Protein AF-C1A458-F1 (afdb_monomer_lite)

Secondary structure (DSSP, 8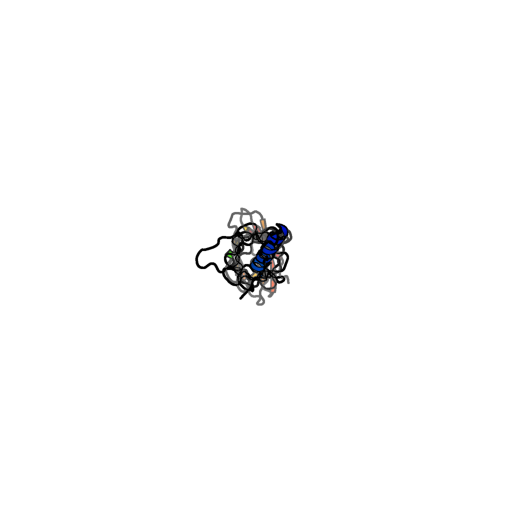-state):
-PPPP-PPP--TT----HHHHHHHHHHHHHHHHHH-----SS--------------S-----SS---EETTEE---SS-----SS-----S----SS----SS---S-------SPPPGGG--TTS--S----SS-----S----TT-TTS-TTS------SEEEEEEEEEGGG-SEEEEEEEEEEEEEEE-TTS----EEEEEEEE-TT----EEEESEEETTSSPPPPP-STT-EEEEEEEEETTEEEEEEEEEEE-

Structure (mmCIF, N/CA/C/O backbone):
data_AF-C1A458-F1
#
_entry.id   AF-C1A458-F1
#
loop_
_atom_site.group_PDB
_atom_site.id
_atom_site.type_symbol
_atom_site.label_atom_id
_atom_site.label_alt_id
_atom_site.label_comp_id
_atom_site.label_asym_id
_atom_site.label_entity_id
_atom_site.label_seq_id
_atom_site.pdbx_PDB_ins_code
_atom_site.Cartn_x
_atom_site.Cartn_y
_atom_site.Cartn_z
_atom_site.occupancy
_atom_site.B_iso_or_equiv
_atom_site.auth_seq_id
_atom_site.auth_comp_id
_atom_site.auth_asym_id
_atom_site.auth_atom_id
_atom_site.pdbx_PDB_model_num
ATOM 1 N N . MET A 1 1 ? 29.342 -7.079 -63.736 1.00 56.12 1 MET A N 1
ATOM 2 C CA . MET A 1 1 ? 30.672 -6.440 -63.799 1.00 56.12 1 MET A CA 1
ATOM 3 C C . MET A 1 1 ? 30.421 -4.962 -64.028 1.00 56.12 1 MET A C 1
ATOM 5 O O . MET A 1 1 ? 29.756 -4.650 -65.008 1.00 56.12 1 MET A O 1
ATOM 9 N N . ALA A 1 2 ? 30.805 -4.081 -63.103 1.00 57.28 2 ALA A N 1
ATOM 10 C CA . ALA A 1 2 ? 30.652 -2.647 -63.333 1.00 57.28 2 ALA A CA 1
ATOM 11 C C . ALA A 1 2 ? 31.543 -2.264 -64.521 1.00 57.28 2 ALA A C 1
ATOM 13 O O . ALA A 1 2 ? 32.743 -2.535 -64.498 1.00 57.28 2 ALA A O 1
ATOM 14 N N . LEU A 1 3 ? 30.949 -1.737 -65.593 1.00 70.94 3 LEU A N 1
ATOM 15 C CA . LEU A 1 3 ? 31.726 -1.243 -66.722 1.00 70.94 3 LEU A CA 1
ATOM 16 C C . LEU A 1 3 ? 32.429 0.035 -66.274 1.00 70.94 3 LEU A C 1
ATOM 18 O O . LEU A 1 3 ? 31.771 0.997 -65.881 1.00 70.94 3 LEU A O 1
ATOM 22 N N . ILE A 1 4 ? 33.760 0.041 -66.340 1.00 73.06 4 ILE A N 1
ATOM 23 C CA . ILE A 1 4 ? 34.519 1.288 -66.273 1.00 73.06 4 ILE A CA 1
ATOM 24 C C . ILE A 1 4 ? 33.980 2.175 -67.407 1.00 73.06 4 ILE A C 1
ATOM 26 O O . ILE A 1 4 ? 33.895 1.690 -68.541 1.00 73.06 4 ILE A O 1
ATOM 30 N N . PRO A 1 5 ? 33.557 3.422 -67.128 1.00 77.00 5 PRO A N 1
ATOM 31 C CA . PRO A 1 5 ? 33.059 4.307 -68.171 1.00 77.00 5 PRO A CA 1
ATOM 32 C C . PRO A 1 5 ? 34.129 4.481 -69.251 1.00 77.00 5 PRO A C 1
ATOM 34 O O . PRO A 1 5 ? 35.325 4.447 -68.961 1.00 77.00 5 PRO A O 1
ATOM 37 N N . SER A 1 6 ? 33.705 4.651 -70.503 1.00 81.81 6 SER A N 1
ATOM 38 C CA . SER A 1 6 ? 34.628 4.902 -71.610 1.00 81.81 6 SER A CA 1
ATOM 39 C C . SER A 1 6 ? 35.459 6.146 -71.303 1.00 81.81 6 SER A C 1
ATOM 41 O O . SER A 1 6 ? 34.923 7.254 -71.253 1.00 81.81 6 SER A O 1
ATOM 43 N N . LEU A 1 7 ? 36.755 5.954 -71.073 1.00 85.56 7 LEU A N 1
ATOM 44 C CA . LEU A 1 7 ? 37.693 7.046 -70.852 1.00 85.56 7 LEU A CA 1
ATOM 45 C C . LEU A 1 7 ? 38.045 7.681 -72.195 1.00 85.56 7 LEU A C 1
ATOM 47 O O . LEU A 1 7 ? 38.109 6.986 -73.213 1.00 85.56 7 LEU A O 1
ATOM 51 N N . LYS A 1 8 ? 38.309 8.990 -72.204 1.00 86.00 8 LYS A N 1
ATOM 52 C CA . LYS A 1 8 ? 38.856 9.648 -73.392 1.00 86.00 8 LYS A CA 1
ATOM 53 C C . LYS A 1 8 ? 40.203 9.005 -73.726 1.00 86.00 8 LYS A C 1
ATOM 55 O O . LYS A 1 8 ? 41.096 8.981 -72.882 1.00 86.00 8 LYS A O 1
ATOM 60 N N . THR A 1 9 ? 40.322 8.488 -74.943 1.00 83.81 9 THR A N 1
ATOM 61 C CA . THR A 1 9 ? 41.582 8.049 -75.549 1.00 83.81 9 THR A CA 1
ATOM 62 C C . THR A 1 9 ? 42.098 9.147 -76.465 1.00 83.81 9 THR A C 1
ATOM 64 O O . THR A 1 9 ? 41.293 9.849 -77.073 1.00 83.81 9 THR A O 1
ATOM 67 N N . TRP A 1 10 ? 43.415 9.263 -76.600 1.00 87.00 10 TRP A N 1
ATOM 68 C CA . TRP A 1 10 ? 44.047 10.289 -77.429 1.00 87.00 10 TRP A CA 1
ATOM 69 C C . TRP A 1 10 ? 44.689 9.672 -78.667 1.00 87.00 10 TRP A C 1
ATOM 71 O O . TRP A 1 10 ? 45.254 8.576 -78.593 1.00 87.00 10 TRP A O 1
ATOM 81 N N . ALA A 1 11 ? 44.591 10.371 -79.795 1.00 90.69 11 ALA A N 1
ATOM 82 C CA . ALA A 1 11 ? 45.336 10.031 -81.001 1.00 90.69 11 ALA A CA 1
ATOM 83 C C . ALA A 1 11 ? 46.802 10.489 -80.894 1.00 90.69 11 ALA A C 1
ATOM 85 O O . ALA A 1 11 ? 47.157 11.314 -80.051 1.00 90.69 11 ALA A O 1
ATOM 86 N N . ASP A 1 12 ? 47.662 9.960 -81.767 1.00 84.12 12 ASP A N 1
ATOM 87 C CA . ASP A 1 12 ? 49.051 10.413 -81.846 1.00 84.12 12 ASP A CA 1
ATOM 88 C C . ASP A 1 12 ? 49.105 11.917 -82.170 1.00 84.12 12 ASP A C 1
ATOM 90 O O . ASP A 1 12 ? 48.350 12.407 -83.013 1.00 84.12 12 ASP A O 1
ATOM 94 N N . LEU A 1 13 ? 49.980 12.643 -81.470 1.00 84.56 13 LEU A N 1
ATOM 95 C CA . LEU A 1 13 ? 50.126 14.107 -81.516 1.00 84.56 13 LEU A CA 1
ATOM 96 C C . LEU A 1 13 ? 48.905 14.932 -81.056 1.00 84.56 13 LEU A C 1
ATOM 98 O O . LEU A 1 13 ? 48.923 16.161 -81.169 1.00 84.56 13 LEU A O 1
ATOM 102 N N . GLU A 1 14 ? 47.861 14.311 -80.500 1.00 91.00 14 GLU A N 1
ATOM 103 C CA . GLU A 1 14 ? 46.767 15.046 -79.863 1.00 91.00 14 GLU A CA 1
ATOM 104 C C . GLU A 1 14 ? 47.248 15.668 -78.542 1.00 91.00 14 GLU A C 1
ATOM 106 O O . GLU A 1 14 ? 47.861 15.010 -77.698 1.00 91.00 14 GLU A O 1
ATOM 111 N N . ILE A 1 15 ? 46.978 16.961 -78.349 1.00 88.00 15 ILE A N 1
ATOM 112 C CA . ILE A 1 15 ? 47.386 17.662 -77.130 1.00 88.00 15 ILE A CA 1
ATOM 113 C C . ILE A 1 15 ? 46.494 17.201 -75.977 1.00 88.00 15 ILE A C 1
ATOM 115 O O . ILE A 1 15 ? 45.319 17.561 -75.894 1.00 88.00 15 ILE A O 1
ATOM 119 N N . LEU A 1 16 ? 47.084 16.450 -75.050 1.00 88.25 16 LEU A N 1
ATOM 120 C CA . LEU A 1 16 ? 46.467 16.131 -73.770 1.00 88.25 16 LEU A CA 1
ATOM 121 C C . LEU A 1 16 ? 46.300 17.414 -72.953 1.00 88.25 16 LEU A C 1
ATOM 123 O O . LEU A 1 16 ? 47.274 17.992 -72.466 1.00 88.25 16 LEU A O 1
ATOM 127 N N . THR A 1 17 ? 45.058 17.849 -72.765 1.00 92.31 17 THR A N 1
ATOM 128 C CA . THR A 1 17 ? 44.771 18.960 -71.859 1.00 92.31 17 THR A CA 1
ATOM 129 C C . THR A 1 17 ? 44.602 18.452 -70.427 1.00 92.31 17 THR A C 1
ATOM 131 O O . THR A 1 17 ? 44.127 17.340 -70.189 1.00 92.31 17 THR A O 1
ATOM 134 N N . ALA A 1 18 ? 44.940 19.284 -69.440 1.00 88.50 18 ALA A N 1
ATOM 135 C CA . ALA A 1 18 ? 44.700 18.955 -68.032 1.00 88.50 18 ALA A CA 1
ATOM 136 C C . ALA A 1 18 ? 43.203 18.722 -67.731 1.00 88.50 18 ALA A C 1
ATOM 138 O O . ALA A 1 18 ? 42.858 17.923 -66.865 1.00 88.50 18 ALA A O 1
ATOM 139 N N . ALA A 1 19 ? 42.310 19.387 -68.473 1.00 88.50 19 ALA A N 1
ATOM 140 C CA . ALA A 1 19 ? 40.866 19.221 -68.338 1.00 88.50 19 ALA A CA 1
ATOM 141 C C . ALA A 1 19 ? 40.403 17.811 -68.741 1.00 88.50 19 ALA A C 1
ATOM 143 O O . ALA A 1 19 ? 39.572 17.220 -68.053 1.00 88.50 19 ALA A O 1
ATOM 144 N N . ASP A 1 20 ? 40.980 17.244 -69.804 1.00 88.12 20 ASP A N 1
ATOM 145 C CA . ASP A 1 20 ? 40.665 15.884 -70.250 1.00 88.12 20 ASP A CA 1
ATOM 146 C C . ASP A 1 20 ? 41.093 14.829 -69.224 1.00 88.12 20 ASP A C 1
ATOM 148 O O . ASP A 1 20 ? 40.355 13.884 -68.943 1.00 88.12 20 ASP A O 1
ATOM 152 N N . LEU A 1 21 ? 42.274 15.014 -68.626 1.00 86.94 21 LEU A N 1
ATOM 153 C CA . LEU A 1 21 ? 42.778 14.135 -67.575 1.00 86.94 21 LEU A CA 1
ATOM 154 C C . LEU A 1 21 ? 41.862 14.174 -66.341 1.00 86.94 21 LEU A C 1
ATOM 156 O O . LEU A 1 21 ? 41.470 13.127 -65.824 1.00 86.94 21 LEU A O 1
ATOM 160 N N . ASN A 1 22 ? 41.480 15.378 -65.908 1.00 88.38 22 ASN A N 1
ATOM 161 C CA . ASN A 1 22 ? 40.585 15.565 -64.767 1.00 88.38 22 ASN A CA 1
ATOM 162 C C . ASN A 1 22 ? 39.206 14.946 -65.019 1.00 88.38 22 ASN A C 1
ATOM 164 O O . ASN A 1 22 ? 38.679 14.266 -64.144 1.00 88.38 22 ASN A O 1
ATOM 168 N N . SER A 1 23 ? 38.665 15.096 -66.230 1.00 86.06 23 SER A N 1
ATOM 169 C CA . SER A 1 23 ? 37.392 14.484 -66.624 1.00 86.06 23 SER A CA 1
ATOM 170 C C . SER A 1 23 ? 37.429 12.951 -66.525 1.00 86.06 23 SER A C 1
ATOM 172 O O . SER A 1 23 ? 36.530 12.341 -65.944 1.00 86.06 23 SER A O 1
ATOM 174 N N . ASN A 1 24 ? 38.509 12.316 -66.999 1.00 87.69 24 ASN A N 1
ATOM 175 C CA . ASN A 1 24 ? 38.689 10.867 -66.862 1.00 87.69 24 ASN A CA 1
ATOM 176 C C . ASN A 1 24 ? 38.784 10.434 -65.385 1.00 87.69 24 ASN A C 1
ATOM 178 O O . ASN A 1 24 ? 38.178 9.431 -65.002 1.00 87.69 24 ASN A O 1
ATOM 182 N N . PHE A 1 25 ? 39.499 11.184 -64.537 1.00 88.38 25 PHE A N 1
ATOM 183 C CA . PHE A 1 25 ? 39.579 10.888 -63.100 1.00 88.38 25 PHE A CA 1
ATOM 184 C C . PHE A 1 25 ? 38.242 11.068 -62.379 1.00 88.38 25 PHE A C 1
ATOM 186 O O . PHE A 1 25 ? 37.899 10.259 -61.515 1.00 88.38 25 PHE A O 1
ATOM 193 N N . ASP A 1 26 ? 37.463 12.080 -62.747 1.00 84.62 26 ASP A N 1
ATOM 194 C CA . ASP A 1 26 ? 36.130 12.292 -62.196 1.00 84.62 26 ASP A CA 1
ATOM 195 C C . ASP A 1 26 ? 35.172 11.168 -62.592 1.00 84.62 26 ASP A C 1
ATOM 197 O O . ASP A 1 26 ? 34.475 10.633 -61.727 1.00 84.62 26 ASP A O 1
ATOM 201 N N . ALA A 1 27 ? 35.199 10.734 -63.854 1.00 83.25 27 ALA A N 1
ATOM 202 C CA . ALA A 1 27 ? 34.410 9.594 -64.317 1.00 83.25 27 ALA A CA 1
ATOM 203 C C . ALA A 1 27 ? 34.769 8.304 -63.557 1.00 83.25 27 ALA A C 1
ATOM 205 O O . ALA A 1 27 ? 33.878 7.574 -63.116 1.00 83.25 27 ALA A O 1
ATOM 206 N N . LEU A 1 28 ? 36.064 8.049 -63.333 1.00 82.69 28 LEU A N 1
ATOM 207 C CA . LEU A 1 28 ? 36.535 6.910 -62.539 1.00 82.69 28 LEU A CA 1
ATOM 208 C C . LEU A 1 28 ? 36.094 7.002 -61.077 1.00 82.69 28 LEU A C 1
ATOM 210 O O . LEU A 1 28 ? 35.619 6.015 -60.519 1.00 82.69 28 LEU A O 1
ATOM 214 N N . ARG A 1 29 ? 36.205 8.180 -60.460 1.00 82.00 29 ARG A N 1
ATOM 215 C CA . ARG A 1 29 ? 35.797 8.413 -59.069 1.00 82.00 29 ARG A CA 1
ATOM 216 C C . ARG A 1 29 ? 34.296 8.215 -58.884 1.00 82.00 29 ARG A C 1
ATOM 218 O O . ARG A 1 29 ? 33.884 7.570 -57.924 1.00 82.00 29 ARG A O 1
ATOM 225 N N . VAL A 1 30 ? 33.479 8.720 -59.807 1.00 79.44 30 VAL A N 1
ATOM 226 C CA . VAL A 1 30 ? 32.023 8.514 -59.793 1.00 79.44 30 VAL A CA 1
ATOM 227 C C . VAL A 1 30 ? 31.685 7.036 -59.975 1.00 79.44 30 VAL A C 1
ATOM 229 O O . VAL A 1 30 ? 30.873 6.507 -59.217 1.00 79.44 30 VAL A O 1
ATOM 232 N N . ALA A 1 31 ? 32.326 6.342 -60.919 1.00 78.12 31 ALA A N 1
ATOM 233 C CA . ALA A 1 31 ? 32.103 4.912 -61.128 1.00 78.12 31 ALA A CA 1
ATOM 234 C C . ALA A 1 31 ? 32.484 4.090 -59.884 1.00 78.12 31 ALA A C 1
ATOM 236 O O . ALA A 1 31 ? 31.671 3.306 -59.395 1.00 78.12 31 ALA A O 1
ATOM 237 N N . LEU A 1 32 ? 33.667 4.324 -59.312 1.00 75.81 32 LEU A N 1
ATOM 238 C CA . LEU A 1 32 ? 34.138 3.642 -58.103 1.00 75.81 32 LEU A CA 1
ATOM 239 C C . LEU A 1 32 ? 33.238 3.916 -56.894 1.00 75.81 32 LEU A C 1
ATOM 241 O O . LEU A 1 32 ? 32.895 2.984 -56.178 1.00 75.81 32 LEU A O 1
ATOM 245 N N . ASN A 1 33 ? 32.789 5.155 -56.697 1.00 73.50 33 ASN A N 1
ATOM 246 C CA . ASN A 1 33 ? 31.919 5.494 -55.568 1.00 73.50 33 ASN A CA 1
ATOM 247 C C . ASN A 1 33 ? 30.480 4.981 -55.735 1.00 73.50 33 ASN A C 1
ATOM 249 O O . ASN A 1 33 ? 29.802 4.755 -54.738 1.00 73.50 33 ASN A O 1
ATOM 253 N N . SER A 1 34 ? 29.999 4.815 -56.972 1.00 69.88 34 SER A N 1
ATOM 254 C CA . SER A 1 34 ? 28.624 4.366 -57.248 1.00 69.88 34 SER A CA 1
ATOM 255 C C . SER A 1 34 ? 28.484 2.851 -57.396 1.00 69.88 34 SER A C 1
ATOM 257 O O . SER A 1 34 ? 27.415 2.312 -57.121 1.00 69.88 34 SER A O 1
ATOM 259 N N . THR A 1 35 ? 29.539 2.156 -57.828 1.00 67.56 35 THR A N 1
ATOM 260 C CA . THR A 1 35 ? 29.497 0.707 -58.101 1.00 67.56 35 THR A CA 1
ATOM 261 C C . THR A 1 35 ? 30.540 -0.108 -57.343 1.00 67.56 35 THR A C 1
ATOM 263 O O . THR A 1 35 ? 30.452 -1.337 -57.318 1.00 67.56 35 THR A O 1
ATOM 266 N N . GLY A 1 36 ? 31.511 0.539 -56.696 1.00 58.75 36 GLY A N 1
ATOM 267 C CA . GLY A 1 36 ? 32.530 -0.130 -55.902 1.00 58.75 36 GLY A CA 1
ATOM 268 C C . GLY A 1 36 ? 31.993 -0.582 -54.550 1.00 58.75 36 GLY A C 1
ATOM 269 O O . GLY A 1 36 ? 32.111 0.128 -53.557 1.00 58.75 36 GLY A O 1
ATOM 270 N N . ALA A 1 37 ? 31.499 -1.817 -54.473 1.00 55.62 37 ALA A N 1
ATOM 271 C CA . ALA A 1 37 ? 31.710 -2.595 -53.259 1.00 55.62 37 ALA A CA 1
ATOM 272 C C . ALA A 1 37 ? 33.192 -2.995 -53.260 1.00 55.62 37 ALA A C 1
ATOM 274 O O . ALA A 1 37 ? 33.578 -3.956 -53.930 1.00 55.62 37 ALA A O 1
ATOM 275 N N . PHE A 1 38 ? 34.041 -2.212 -52.589 1.00 58.38 38 PHE A N 1
ATOM 276 C CA . PHE A 1 38 ? 35.449 -2.562 -52.412 1.00 58.38 38 PHE A CA 1
ATOM 277 C C . PHE A 1 38 ? 35.521 -3.910 -51.688 1.00 58.38 38 PHE A C 1
ATOM 279 O O . PHE A 1 38 ? 35.319 -3.996 -50.481 1.00 58.38 38 PHE A O 1
ATOM 286 N N . THR A 1 39 ? 35.751 -4.978 -52.447 1.00 49.22 39 THR A N 1
ATOM 287 C CA . THR A 1 39 ? 35.978 -6.316 -51.903 1.00 49.22 39 THR A CA 1
ATOM 288 C C . THR A 1 39 ? 37.483 -6.517 -51.915 1.00 49.22 39 THR A C 1
ATOM 290 O O . THR A 1 39 ? 38.047 -6.966 -52.909 1.00 49.22 39 THR A O 1
ATOM 293 N N . ASP A 1 40 ? 38.145 -6.065 -50.854 1.00 51.09 40 ASP A N 1
ATOM 294 C CA . ASP A 1 40 ? 39.591 -6.216 -50.721 1.00 51.09 40 ASP A CA 1
ATOM 295 C C . ASP A 1 40 ? 39.930 -7.661 -50.326 1.00 51.09 40 ASP A C 1
ATOM 297 O O . ASP A 1 40 ? 39.405 -8.208 -49.348 1.00 51.09 40 ASP A O 1
ATOM 301 N N . VAL A 1 41 ? 40.794 -8.302 -51.112 1.00 54.78 41 VAL A N 1
ATOM 302 C CA . VAL A 1 41 ? 41.234 -9.681 -50.897 1.00 54.78 41 VAL A CA 1
ATOM 303 C C . VAL A 1 41 ? 42.373 -9.642 -49.881 1.00 54.78 41 VAL A C 1
ATOM 305 O O . VAL A 1 41 ? 43.549 -9.632 -50.226 1.00 54.78 41 VAL A O 1
ATOM 308 N N . ALA A 1 42 ? 41.971 -9.642 -48.611 1.00 60.03 42 ALA A N 1
ATOM 309 C CA . ALA A 1 42 ? 42.809 -9.699 -47.417 1.00 60.03 42 ALA A CA 1
ATOM 310 C C . ALA A 1 42 ? 43.548 -8.401 -47.037 1.00 60.03 42 ALA A C 1
ATOM 312 O O . ALA A 1 42 ? 44.773 -8.320 -47.126 1.00 60.03 42 ALA A O 1
ATOM 313 N N . ARG A 1 43 ? 42.816 -7.466 -46.414 1.00 46.19 43 ARG A N 1
ATOM 314 C CA . ARG A 1 43 ? 43.137 -6.911 -45.082 1.00 46.19 43 ARG A CA 1
ATOM 315 C C . ARG A 1 43 ? 41.987 -6.050 -44.561 1.00 46.19 43 ARG A C 1
ATOM 317 O O . ARG A 1 43 ? 41.342 -5.315 -45.292 1.00 46.19 43 ARG A O 1
ATOM 324 N N . THR A 1 44 ? 41.720 -6.189 -43.271 1.00 51.47 44 THR A N 1
ATOM 325 C CA . THR A 1 44 ? 40.715 -5.452 -42.507 1.00 51.47 44 THR A CA 1
ATOM 326 C C . THR A 1 44 ? 40.865 -3.948 -42.726 1.00 51.47 44 THR A C 1
ATOM 328 O O . THR A 1 44 ? 41.891 -3.368 -42.374 1.00 51.47 44 THR A O 1
ATOM 331 N N . TRP A 1 45 ? 39.835 -3.305 -43.270 1.00 45.28 45 TRP A N 1
ATOM 332 C CA . TRP A 1 45 ? 39.749 -1.851 -43.283 1.00 45.28 45 TRP A CA 1
ATOM 333 C C . TRP A 1 45 ? 39.008 -1.377 -42.032 1.00 45.28 45 TRP A C 1
ATOM 335 O O . TRP A 1 45 ? 37.820 -1.644 -41.870 1.00 45.28 45 TRP A O 1
ATOM 345 N N . SER A 1 46 ? 39.706 -0.647 -41.162 1.00 50.66 46 SER A N 1
ATOM 346 C CA . SER A 1 46 ? 39.068 0.284 -40.228 1.00 50.66 46 SER A CA 1
ATOM 347 C C . SER A 1 46 ? 38.973 1.637 -40.918 1.00 50.66 46 SER A C 1
ATOM 349 O O . SER A 1 46 ? 39.901 2.443 -40.847 1.00 50.66 46 SER A O 1
ATOM 351 N N . ALA A 1 47 ? 37.860 1.890 -41.600 1.00 47.75 47 ALA A N 1
ATOM 352 C CA . ALA A 1 47 ? 37.452 3.257 -41.877 1.00 47.75 47 ALA A CA 1
ATOM 353 C C . ALA A 1 47 ? 36.572 3.753 -40.745 1.00 47.75 47 ALA A C 1
ATOM 355 O O . ALA A 1 47 ? 35.549 3.143 -40.434 1.00 47.75 47 ALA A O 1
ATOM 356 N N . THR A 1 48 ? 36.884 4.936 -40.234 1.00 47.72 48 THR A N 1
ATOM 357 C CA . THR A 1 48 ? 35.837 5.785 -39.680 1.00 47.72 48 THR A CA 1
ATOM 358 C C . THR A 1 48 ? 35.033 6.309 -40.862 1.00 47.72 48 THR A C 1
ATOM 360 O O . THR A 1 48 ? 35.414 7.282 -41.513 1.00 47.72 48 THR A O 1
ATOM 363 N N . GLN A 1 49 ? 33.944 5.620 -41.196 1.00 47.12 49 GLN A N 1
ATOM 364 C CA . GLN A 1 49 ? 32.962 6.146 -42.129 1.00 47.12 49 GLN A CA 1
ATOM 365 C C . GLN A 1 49 ? 32.202 7.253 -41.389 1.00 47.12 49 GLN A C 1
ATOM 367 O O . GLN A 1 49 ? 31.265 6.995 -40.637 1.00 47.12 49 GLN A O 1
ATOM 372 N N . THR A 1 50 ? 32.664 8.495 -41.526 1.00 47.06 50 THR A N 1
ATOM 373 C CA . THR A 1 50 ? 31.936 9.652 -41.006 1.00 47.06 50 THR A CA 1
ATOM 374 C C . THR A 1 50 ? 30.736 9.876 -41.910 1.00 47.06 50 THR A C 1
ATOM 376 O O . THR A 1 50 ? 30.832 10.535 -42.945 1.00 47.06 50 THR A O 1
ATOM 379 N N . PHE A 1 51 ? 29.593 9.307 -41.537 1.00 50.53 51 PHE A N 1
ATOM 380 C CA . PHE A 1 51 ? 28.321 9.774 -42.059 1.00 50.53 51 PHE A CA 1
ATOM 381 C C . PHE A 1 51 ? 28.211 11.247 -41.664 1.00 50.53 51 PHE A C 1
ATOM 383 O O . PHE A 1 51 ? 28.124 11.564 -40.479 1.00 50.53 51 PHE A O 1
ATOM 390 N N . ASN A 1 52 ? 28.243 12.159 -42.637 1.00 48.34 52 ASN A N 1
ATOM 391 C CA . ASN A 1 52 ? 27.894 13.554 -42.392 1.00 48.34 52 ASN A CA 1
ATOM 392 C C . ASN A 1 52 ? 26.367 13.637 -42.273 1.00 48.34 52 ASN A C 1
ATOM 394 O O . ASN A 1 52 ? 25.674 14.185 -43.128 1.00 48.34 52 ASN A O 1
ATOM 398 N N . VAL A 1 53 ? 25.835 12.978 -41.244 1.00 54.91 53 VAL A N 1
ATOM 399 C CA . VAL A 1 53 ? 24.466 13.179 -40.803 1.00 54.91 53 VAL A CA 1
ATOM 400 C C . VAL A 1 53 ? 24.511 14.530 -40.119 1.00 54.91 53 VAL A C 1
ATOM 402 O O . VAL A 1 53 ? 25.096 14.667 -39.045 1.00 54.91 53 VAL A O 1
ATOM 405 N N . ALA A 1 54 ? 23.979 15.556 -40.779 1.00 49.84 54 ALA A N 1
ATOM 406 C CA . ALA A 1 54 ? 23.718 16.815 -40.105 1.00 49.84 54 ALA A CA 1
ATOM 407 C C . ALA A 1 54 ? 22.972 16.493 -38.795 1.00 49.84 54 ALA A C 1
ATOM 409 O O . ALA A 1 54 ? 21.985 15.761 -38.794 1.00 49.84 54 ALA A O 1
ATOM 410 N N . ALA A 1 55 ? 23.571 16.943 -37.696 1.00 42.19 55 ALA A N 1
ATOM 411 C CA . ALA A 1 55 ? 23.424 16.440 -36.340 1.00 42.19 55 ALA A CA 1
ATOM 412 C C . ALA A 1 55 ? 21.988 16.199 -35.852 1.00 42.19 55 ALA A C 1
ATOM 414 O O . ALA A 1 55 ? 21.123 17.048 -36.029 1.00 42.19 55 ALA A O 1
ATOM 415 N N . PHE A 1 56 ? 21.826 15.144 -35.049 1.00 43.72 56 PHE A N 1
ATOM 416 C CA . PHE A 1 56 ? 21.321 15.296 -33.681 1.00 43.72 56 PHE A CA 1
ATOM 417 C C . PHE A 1 56 ? 22.228 14.503 -32.720 1.00 43.72 56 PHE A C 1
ATOM 419 O O . PHE A 1 56 ? 22.881 13.542 -33.121 1.00 43.72 56 PHE A O 1
ATOM 426 N N . SER A 1 57 ? 22.347 14.972 -31.477 1.00 42.72 57 SER A N 1
ATOM 427 C CA . SER A 1 57 ? 23.292 14.487 -30.459 1.00 42.72 57 SER A CA 1
ATOM 428 C C . SER A 1 57 ? 23.125 12.989 -30.153 1.00 42.72 57 SER A C 1
ATOM 430 O O . SER A 1 57 ? 22.161 12.597 -29.502 1.00 42.72 57 SER A O 1
ATOM 432 N N . GLY A 1 58 ? 24.078 12.168 -30.609 1.00 45.47 58 GLY A N 1
ATOM 433 C CA . GLY A 1 58 ? 24.172 10.736 -30.307 1.00 45.47 58 GLY A CA 1
ATOM 434 C C . GLY A 1 58 ? 24.853 9.950 -31.431 1.00 45.47 58 GLY A C 1
ATOM 435 O O . GLY A 1 58 ? 24.216 9.575 -32.409 1.00 45.47 58 GLY A O 1
ATOM 436 N N . VAL A 1 59 ? 26.157 9.693 -31.309 1.00 44.81 59 VAL A N 1
ATOM 437 C CA . VAL A 1 59 ? 26.874 8.776 -32.210 1.00 44.81 59 VAL A CA 1
ATOM 438 C C . VAL A 1 59 ? 26.356 7.357 -31.978 1.00 44.81 59 VAL A C 1
ATOM 440 O O . VAL A 1 59 ? 26.471 6.820 -30.879 1.00 44.81 59 VAL A O 1
ATOM 443 N N . VAL A 1 60 ? 25.815 6.739 -33.025 1.00 53.00 60 VAL A N 1
ATOM 444 C CA . VAL A 1 60 ? 25.478 5.314 -33.055 1.00 53.00 60 VAL A CA 1
ATOM 445 C C . VAL A 1 60 ? 26.670 4.558 -33.634 1.00 53.00 60 VAL A C 1
ATOM 447 O O . VAL A 1 60 ? 26.845 4.489 -34.847 1.00 53.00 60 VAL A O 1
ATOM 450 N N . THR A 1 61 ? 27.502 3.975 -32.777 1.00 49.66 61 THR A N 1
ATOM 451 C CA . THR 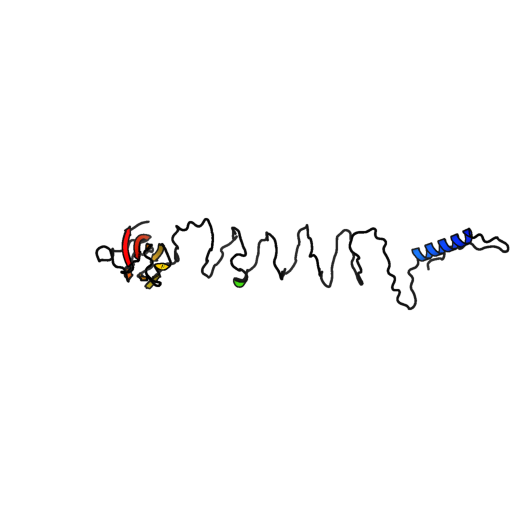A 1 61 ? 28.498 2.970 -33.173 1.00 49.66 61 THR A CA 1
ATOM 452 C C . THR A 1 61 ? 27.960 1.584 -32.842 1.00 49.66 61 THR A C 1
ATOM 454 O O . THR A 1 61 ? 28.299 0.985 -31.825 1.00 49.66 61 THR A O 1
ATOM 457 N N . ALA A 1 62 ? 27.088 1.056 -33.700 1.00 51.88 62 ALA A N 1
ATOM 458 C CA . ALA A 1 62 ? 26.669 -0.335 -33.601 1.00 51.88 62 ALA A CA 1
ATOM 459 C C . ALA A 1 62 ? 27.715 -1.220 -34.298 1.00 51.88 62 ALA A C 1
ATOM 461 O O . ALA A 1 62 ? 27.797 -1.233 -35.523 1.00 51.88 62 ALA A O 1
ATOM 462 N N . ALA A 1 63 ? 28.494 -1.989 -33.529 1.00 51.34 63 ALA A N 1
ATOM 463 C CA . ALA A 1 63 ? 29.283 -3.099 -34.081 1.00 51.34 63 ALA A CA 1
ATOM 464 C C . ALA A 1 63 ? 28.374 -4.174 -34.722 1.00 51.34 63 ALA A C 1
ATOM 466 O O . ALA A 1 63 ? 28.824 -4.958 -35.552 1.00 51.34 63 ALA A O 1
ATOM 467 N N . VAL A 1 64 ? 27.082 -4.174 -34.363 1.00 48.28 64 VAL A N 1
ATOM 468 C CA . VAL A 1 64 ? 25.985 -4.904 -35.007 1.00 48.28 64 VAL A CA 1
ATOM 469 C C . VAL A 1 64 ? 24.655 -4.220 -34.649 1.00 48.28 64 VAL A C 1
ATOM 471 O O . VAL A 1 64 ? 24.278 -4.182 -33.485 1.00 48.28 64 VAL A O 1
ATOM 474 N N . GLY A 1 65 ? 23.953 -3.671 -35.647 1.00 51.50 65 GLY A N 1
ATOM 475 C CA . GLY A 1 65 ? 22.486 -3.553 -35.655 1.00 51.50 65 GLY A CA 1
ATOM 476 C C . GLY A 1 65 ? 21.790 -2.556 -34.717 1.00 51.50 65 GLY A C 1
ATOM 477 O O . GLY A 1 65 ? 20.959 -2.979 -33.921 1.00 51.50 65 GLY A O 1
ATOM 478 N N . LEU A 1 66 ? 21.986 -1.242 -34.891 1.00 57.00 66 LEU A N 1
ATOM 479 C CA . LEU A 1 66 ? 20.947 -0.276 -34.501 1.00 57.00 66 LEU A CA 1
ATOM 480 C C . LEU A 1 66 ? 20.273 0.280 -35.757 1.00 57.00 66 LEU A C 1
ATOM 482 O O . LEU A 1 66 ? 20.850 1.087 -36.482 1.00 57.00 66 LEU A O 1
ATOM 486 N N . THR A 1 67 ? 19.044 -0.161 -36.015 1.00 53.22 67 THR A N 1
ATOM 487 C CA . THR A 1 67 ? 18.185 0.396 -37.064 1.00 53.22 67 THR A CA 1
ATOM 488 C C . THR A 1 67 ? 17.130 1.271 -36.399 1.00 53.22 67 THR A C 1
ATOM 490 O O . THR A 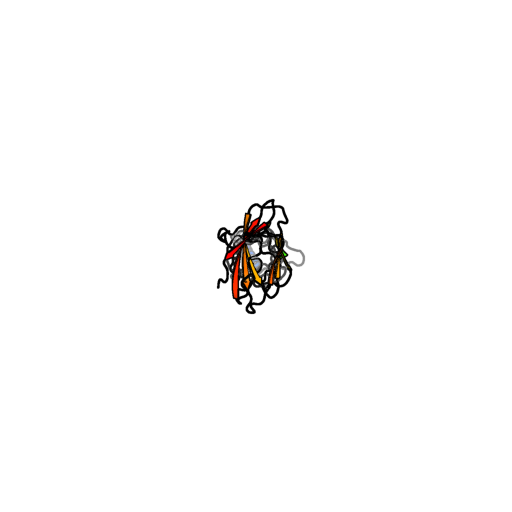1 67 ? 16.204 0.765 -35.771 1.00 53.22 67 THR A O 1
ATOM 493 N N . VAL A 1 68 ? 17.268 2.590 -36.535 1.00 59.22 68 VAL A N 1
ATOM 494 C CA . VAL A 1 68 ? 16.206 3.541 -36.191 1.00 59.22 68 VAL A CA 1
ATOM 495 C C . VAL A 1 68 ? 15.378 3.738 -37.455 1.00 59.22 68 VAL A C 1
ATOM 497 O O . VAL A 1 68 ? 15.868 4.288 -38.440 1.00 59.22 68 VAL A O 1
ATOM 500 N N . THR A 1 69 ? 14.146 3.240 -37.463 1.00 61.84 69 THR A N 1
ATOM 501 C CA . THR A 1 69 ? 13.201 3.508 -38.560 1.00 61.84 69 THR A CA 1
ATOM 502 C C . THR A 1 69 ? 12.241 4.618 -38.144 1.00 61.84 69 THR A C 1
ATOM 504 O O . THR A 1 69 ? 12.184 4.993 -36.975 1.00 61.84 69 THR A O 1
ATOM 507 N N . ALA A 1 70 ? 11.425 5.118 -39.074 1.00 61.12 70 ALA A N 1
ATOM 508 C CA . ALA A 1 70 ? 10.337 6.042 -38.741 1.00 61.12 70 ALA A CA 1
ATOM 509 C C . ALA A 1 70 ? 9.343 5.473 -37.694 1.00 61.12 70 ALA A C 1
ATOM 511 O O . ALA A 1 70 ? 8.564 6.233 -37.130 1.00 61.12 70 ALA A O 1
ATOM 512 N N . GLY A 1 71 ? 9.381 4.159 -37.413 1.00 67.56 71 GLY A N 1
ATOM 513 C CA . GLY A 1 71 ? 8.595 3.483 -36.374 1.00 67.56 71 GLY A CA 1
ATOM 514 C C . GLY A 1 71 ? 9.298 3.318 -35.020 1.00 67.56 71 GLY A C 1
ATOM 515 O O . GLY A 1 71 ? 8.758 2.644 -34.148 1.00 67.56 71 GLY A O 1
ATOM 516 N N . GLY A 1 72 ? 10.487 3.901 -34.830 1.00 77.31 72 GLY A N 1
ATOM 517 C CA . GLY A 1 72 ? 11.250 3.821 -33.583 1.00 77.31 72 GLY A CA 1
ATOM 518 C C . GLY A 1 72 ? 12.363 2.771 -33.604 1.00 77.31 72 GLY A C 1
ATOM 519 O O . GLY A 1 72 ? 12.944 2.470 -34.652 1.00 77.31 72 GLY A O 1
ATOM 520 N N . VAL A 1 73 ? 12.687 2.256 -32.415 1.00 80.44 73 VAL A N 1
ATOM 521 C CA . VAL A 1 73 ? 13.782 1.306 -32.169 1.00 80.44 73 VAL A CA 1
ATOM 522 C C . VAL A 1 73 ? 13.202 -0.042 -31.748 1.00 80.44 73 VAL A C 1
ATOM 524 O O . VAL A 1 73 ? 12.365 -0.107 -30.854 1.00 80.44 73 VAL A O 1
ATOM 527 N N . THR A 1 74 ? 13.671 -1.128 -32.364 1.00 80.44 74 THR A N 1
ATOM 528 C CA . THR A 1 74 ? 13.360 -2.504 -31.946 1.00 80.44 74 THR A CA 1
ATOM 529 C C . THR A 1 74 ? 14.638 -3.193 -31.482 1.00 80.44 74 THR A C 1
ATOM 531 O O . THR A 1 74 ? 15.607 -3.258 -32.234 1.00 80.44 74 THR A O 1
ATOM 534 N N . ILE A 1 75 ? 14.638 -3.721 -30.255 1.00 82.69 75 ILE A N 1
ATOM 535 C CA . ILE A 1 75 ? 15.760 -4.468 -29.671 1.00 82.69 75 ILE A CA 1
ATOM 536 C C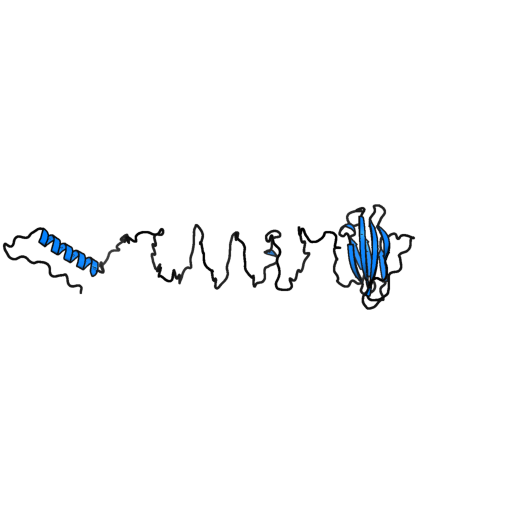 . ILE A 1 75 ? 15.313 -5.919 -29.515 1.00 82.69 75 ILE A C 1
ATOM 538 O O . ILE A 1 75 ? 14.468 -6.225 -28.680 1.00 82.69 75 ILE A O 1
ATOM 542 N N . THR A 1 76 ? 15.846 -6.809 -30.350 1.00 77.56 76 THR A N 1
ATOM 543 C CA . THR A 1 76 ? 15.417 -8.216 -30.412 1.00 77.56 76 THR A CA 1
ATOM 544 C C . THR A 1 76 ? 16.226 -9.152 -29.514 1.00 77.56 76 THR A C 1
ATOM 546 O O . THR A 1 76 ? 15.734 -10.222 -29.167 1.00 77.56 76 THR A O 1
ATOM 549 N N . ALA A 1 77 ? 17.446 -8.773 -29.114 1.00 81.19 77 ALA A N 1
ATOM 550 C CA . ALA A 1 77 ? 18.298 -9.556 -28.218 1.00 81.19 77 ALA A CA 1
ATOM 551 C C . ALA A 1 77 ? 19.176 -8.645 -27.340 1.00 81.19 77 ALA A C 1
ATOM 553 O O . ALA A 1 77 ? 19.538 -7.548 -27.753 1.00 81.19 77 ALA A O 1
ATOM 554 N N . GLY A 1 78 ? 19.527 -9.106 -26.133 1.00 81.00 78 GLY A N 1
ATOM 555 C CA . GLY A 1 78 ? 20.459 -8.420 -25.220 1.00 81.00 78 GLY A CA 1
ATOM 556 C C . GLY A 1 78 ? 19.851 -7.337 -24.318 1.00 81.00 78 GLY A C 1
ATOM 557 O O . GLY A 1 78 ? 20.512 -6.911 -23.376 1.00 81.00 78 GLY A O 1
ATOM 558 N N . GLY A 1 79 ? 18.594 -6.949 -24.551 1.00 85.38 79 GLY A N 1
ATOM 559 C CA . GLY A 1 79 ? 17.908 -5.915 -23.771 1.00 85.38 79 GLY A CA 1
ATOM 560 C C . GLY A 1 79 ? 18.469 -4.505 -23.996 1.00 85.38 79 GLY A C 1
ATOM 561 O O . GLY A 1 79 ? 19.414 -4.298 -24.756 1.00 85.38 79 GLY A O 1
ATOM 562 N N . LEU A 1 80 ? 17.853 -3.518 -23.342 1.00 87.12 80 LEU A N 1
ATOM 563 C CA . LEU A 1 80 ? 18.321 -2.133 -23.319 1.00 87.12 80 LEU A CA 1
ATOM 564 C C . LEU A 1 80 ? 18.948 -1.832 -21.957 1.00 87.12 80 LEU A C 1
ATOM 566 O O . LEU A 1 80 ? 18.271 -1.931 -20.938 1.00 87.12 80 LEU A O 1
ATOM 570 N N . THR A 1 81 ? 20.205 -1.391 -21.951 1.00 88.31 81 THR A N 1
ATOM 571 C CA . THR A 1 81 ? 20.865 -0.870 -20.747 1.00 88.31 81 THR A CA 1
ATOM 572 C C . THR A 1 81 ? 21.093 0.627 -20.895 1.00 88.31 81 THR A C 1
ATOM 574 O O . THR A 1 81 ? 21.788 1.062 -21.812 1.00 88.31 81 THR A O 1
ATOM 577 N N . ILE A 1 82 ? 20.552 1.414 -19.963 1.00 87.56 82 ILE A N 1
ATOM 578 C CA . ILE A 1 82 ? 20.784 2.860 -19.871 1.00 87.56 82 ILE A CA 1
ATOM 579 C C . ILE A 1 82 ? 21.706 3.106 -18.680 1.00 87.56 82 ILE A C 1
ATOM 581 O O . ILE A 1 82 ? 21.280 3.064 -17.530 1.00 87.56 82 ILE A O 1
ATOM 585 N N . ALA A 1 83 ? 22.993 3.310 -18.956 1.00 84.88 83 ALA A N 1
ATOM 586 C CA . ALA A 1 83 ? 24.021 3.368 -17.915 1.00 84.88 83 ALA A CA 1
ATOM 587 C C . ALA A 1 83 ? 24.072 4.707 -17.153 1.00 84.88 83 ALA A C 1
ATOM 589 O O . ALA A 1 83 ? 24.603 4.754 -16.047 1.00 84.88 83 ALA A O 1
ATOM 590 N N . ALA A 1 84 ? 23.552 5.794 -17.732 1.00 83.00 84 ALA A N 1
ATOM 591 C CA . ALA A 1 84 ? 23.538 7.121 -17.118 1.00 83.00 84 ALA A CA 1
ATOM 592 C C . ALA A 1 84 ? 22.356 7.961 -17.627 1.00 83.00 84 ALA A C 1
ATOM 594 O O . ALA A 1 84 ? 21.896 7.761 -18.748 1.00 83.00 84 ALA A O 1
ATOM 595 N N . GLY A 1 85 ? 21.886 8.911 -16.811 1.00 82.31 85 GLY A N 1
ATOM 596 C CA . GLY A 1 85 ? 20.876 9.912 -17.192 1.00 82.31 85 GLY A CA 1
ATOM 597 C C . GLY A 1 85 ? 19.415 9.442 -17.187 1.00 82.31 85 GLY A C 1
ATOM 598 O O . GLY A 1 85 ? 18.526 10.284 -17.221 1.00 82.31 85 GLY A O 1
ATOM 599 N N . GLY A 1 86 ? 19.163 8.133 -17.084 1.00 86.19 86 GLY A N 1
ATOM 600 C CA . GLY A 1 86 ? 17.810 7.569 -17.108 1.00 86.19 86 GLY A CA 1
ATOM 601 C C . GLY A 1 86 ? 17.142 7.649 -18.486 1.00 86.19 86 GLY A C 1
ATOM 602 O O . GLY A 1 86 ? 17.748 8.076 -19.468 1.00 86.19 86 GLY A O 1
ATOM 603 N N . ALA A 1 87 ? 15.890 7.193 -18.562 1.00 87.56 87 ALA A N 1
ATOM 604 C CA . ALA A 1 87 ? 15.036 7.364 -19.734 1.00 87.56 87 ALA A CA 1
ATOM 605 C C . ALA A 1 87 ? 13.989 8.440 -19.447 1.00 87.56 87 ALA A C 1
ATOM 607 O O . ALA A 1 87 ? 13.248 8.317 -18.475 1.00 87.56 87 ALA A O 1
ATOM 608 N N . ASP A 1 88 ? 13.893 9.447 -20.312 1.00 89.06 88 ASP A N 1
ATOM 609 C CA . ASP A 1 88 ? 12.724 10.324 -20.353 1.00 89.06 88 ASP A CA 1
ATOM 610 C C . ASP A 1 88 ? 11.685 9.707 -21.297 1.00 89.06 88 ASP A C 1
ATOM 612 O O . ASP A 1 88 ? 11.932 9.557 -22.498 1.00 89.06 88 ASP A O 1
ATOM 616 N N . ILE A 1 89 ? 10.546 9.283 -20.745 1.00 88.94 89 ILE A N 1
ATOM 617 C CA . ILE A 1 89 ? 9.467 8.644 -21.498 1.00 88.94 89 ILE A CA 1
ATOM 618 C C . ILE A 1 89 ? 8.210 9.493 -21.354 1.00 88.94 89 ILE A C 1
ATOM 620 O O . ILE A 1 89 ? 7.545 9.497 -20.323 1.00 88.94 89 ILE A O 1
ATOM 624 N N . THR A 1 90 ? 7.866 10.196 -22.428 1.00 88.12 90 THR A N 1
ATOM 625 C CA . THR A 1 90 ? 6.719 11.114 -22.468 1.00 88.12 90 THR A CA 1
ATOM 626 C C . THR A 1 90 ? 5.396 10.426 -22.818 1.00 88.12 90 THR A C 1
ATOM 628 O O . THR A 1 90 ? 4.334 11.038 -22.715 1.00 88.12 90 THR A O 1
ATOM 631 N N . GLY A 1 91 ? 5.449 9.159 -23.240 1.00 88.31 91 GLY A N 1
ATOM 632 C CA . GLY A 1 91 ? 4.293 8.339 -23.602 1.00 88.31 91 GLY A CA 1
ATOM 633 C C . GLY A 1 91 ? 4.009 7.205 -22.609 1.00 88.31 91 GLY A C 1
ATOM 634 O O . GLY A 1 91 ? 4.750 7.010 -21.646 1.00 88.31 91 GLY A O 1
ATOM 635 N N . PRO A 1 92 ? 2.940 6.424 -22.839 1.00 85.81 92 PRO A N 1
ATOM 636 C CA . PRO A 1 92 ? 2.658 5.249 -22.027 1.00 85.81 92 PRO A CA 1
ATOM 637 C C . PRO A 1 92 ? 3.744 4.183 -22.212 1.00 85.81 92 PRO A C 1
ATOM 639 O O . PRO A 1 92 ? 4.186 3.915 -23.330 1.00 85.81 92 PRO A O 1
ATOM 642 N N . VAL A 1 93 ? 4.122 3.534 -21.112 1.00 88.69 93 VAL A N 1
ATOM 643 C CA . VAL A 1 93 ? 5.007 2.366 -21.116 1.00 88.69 93 VAL A CA 1
ATOM 644 C C . VAL A 1 93 ? 4.166 1.123 -20.876 1.00 88.69 93 VAL A C 1
ATOM 646 O O . VAL A 1 93 ? 3.489 1.016 -19.855 1.00 88.69 93 VAL A O 1
ATOM 649 N N . LEU A 1 94 ? 4.229 0.176 -21.810 1.00 90.25 94 LEU A N 1
ATOM 650 C CA . LEU A 1 94 ? 3.745 -1.182 -21.598 1.00 90.25 94 LEU A CA 1
ATOM 651 C C . LEU A 1 94 ? 4.941 -2.072 -21.265 1.00 90.25 94 LEU A C 1
ATOM 653 O O . LEU A 1 94 ? 5.865 -2.189 -22.069 1.00 90.25 94 LEU A O 1
ATOM 657 N N . VAL A 1 95 ? 4.906 -2.708 -20.097 1.00 89.31 95 VAL A N 1
ATOM 658 C CA . VAL A 1 95 ? 5.864 -3.747 -19.713 1.00 89.31 95 VAL A CA 1
ATOM 659 C C . VAL A 1 95 ? 5.116 -5.073 -19.681 1.00 89.31 95 VAL A C 1
ATOM 661 O O . VAL A 1 95 ? 4.213 -5.250 -18.869 1.00 89.31 95 VAL A O 1
ATOM 664 N N . ASP A 1 96 ? 5.471 -5.985 -20.584 1.00 88.00 96 ASP A N 1
ATOM 665 C CA . ASP A 1 96 ? 4.958 -7.358 -20.601 1.00 88.00 96 ASP A CA 1
ATOM 666 C C . ASP A 1 96 ? 5.872 -8.239 -19.735 1.00 88.00 96 ASP A C 1
ATOM 668 O O . ASP A 1 96 ? 6.764 -8.929 -20.230 1.00 88.00 96 ASP A O 1
ATOM 672 N N . GLY A 1 97 ? 5.753 -8.085 -18.413 1.00 86.38 97 GLY A N 1
ATOM 673 C CA . GLY A 1 97 ? 6.591 -8.768 -17.428 1.00 86.38 97 GLY A CA 1
ATOM 674 C C . GLY A 1 97 ? 6.735 -8.000 -16.116 1.00 86.38 97 GLY A C 1
ATOM 675 O O . GLY A 1 97 ? 5.977 -7.072 -15.827 1.00 86.38 97 GLY A O 1
ATOM 676 N N . ASP A 1 98 ? 7.732 -8.390 -15.324 1.00 84.88 98 ASP A N 1
ATOM 677 C CA . ASP A 1 98 ? 7.993 -7.785 -14.020 1.00 84.88 98 ASP A CA 1
ATOM 678 C C . ASP A 1 98 ? 8.779 -6.474 -14.143 1.00 84.88 98 ASP A C 1
ATOM 680 O O . ASP A 1 98 ? 9.746 -6.361 -14.900 1.00 84.88 98 ASP A O 1
ATOM 684 N N . VAL A 1 99 ? 8.406 -5.490 -13.322 1.00 86.25 99 VAL A N 1
ATOM 685 C CA . VAL A 1 99 ? 9.182 -4.264 -13.109 1.00 86.25 99 VAL A CA 1
ATOM 686 C C . VAL A 1 99 ? 9.872 -4.364 -11.756 1.00 86.25 99 VAL A C 1
ATOM 688 O O . VAL A 1 99 ? 9.215 -4.441 -10.720 1.00 86.25 99 VAL A O 1
ATOM 691 N N . THR A 1 100 ? 11.203 -4.334 -11.757 1.00 86.19 100 THR A N 1
ATOM 692 C CA . THR A 1 100 ? 12.006 -4.215 -10.534 1.00 86.19 100 THR A CA 1
ATOM 693 C C . THR A 1 100 ? 12.661 -2.841 -10.501 1.00 86.19 100 THR A C 1
ATOM 695 O O . THR A 1 100 ? 13.410 -2.495 -11.412 1.00 86.19 100 THR A O 1
ATOM 698 N N . ALA A 1 101 ? 12.407 -2.074 -9.442 1.00 85.12 101 ALA A N 1
ATOM 699 C CA . ALA A 1 101 ? 13.104 -0.826 -9.153 1.00 85.12 101 ALA A CA 1
ATOM 700 C C . ALA A 1 101 ? 14.003 -1.030 -7.926 1.00 85.12 101 ALA A C 1
ATOM 702 O O . ALA A 1 101 ? 13.530 -1.434 -6.867 1.00 85.12 101 ALA A O 1
ATOM 703 N N . THR A 1 102 ? 15.304 -0.777 -8.071 1.00 82.06 102 THR A N 1
ATOM 704 C CA . THR A 1 102 ? 16.314 -0.962 -7.009 1.00 82.06 102 THR A CA 1
ATOM 705 C C . THR A 1 102 ? 16.651 0.331 -6.256 1.00 82.06 102 THR A C 1
ATOM 707 O O . THR A 1 102 ? 17.657 0.398 -5.554 1.00 82.06 102 THR A O 1
ATOM 710 N N . GLY A 1 103 ? 15.807 1.353 -6.384 1.00 81.81 103 GLY A N 1
ATOM 711 C CA . GLY A 1 103 ? 15.912 2.642 -5.704 1.00 81.81 103 GLY A CA 1
ATOM 712 C C . GLY A 1 103 ? 14.536 3.283 -5.541 1.00 81.81 103 GLY A C 1
ATOM 713 O O . GLY A 1 103 ? 13.517 2.620 -5.754 1.00 81.81 103 GLY A O 1
ATOM 714 N N . ASP A 1 104 ? 14.514 4.563 -5.184 1.00 75.88 104 ASP A N 1
ATOM 715 C CA . ASP A 1 104 ? 13.265 5.291 -4.977 1.00 75.88 104 ASP A CA 1
ATOM 716 C C . ASP A 1 104 ? 12.559 5.563 -6.311 1.00 75.88 104 ASP A C 1
ATOM 718 O O . ASP A 1 104 ? 13.167 5.956 -7.309 1.00 75.88 104 ASP A O 1
ATOM 722 N N . ILE A 1 105 ? 11.245 5.337 -6.325 1.00 81.50 105 ILE A N 1
ATOM 723 C CA . ILE A 1 105 ? 10.371 5.809 -7.397 1.00 81.50 105 ILE A CA 1
ATOM 724 C C . ILE A 1 105 ? 9.903 7.200 -6.977 1.00 81.50 105 ILE A C 1
ATOM 726 O O . ILE A 1 105 ? 8.887 7.350 -6.297 1.00 81.50 105 ILE A O 1
ATOM 730 N N . ASP A 1 106 ? 10.668 8.216 -7.366 1.00 73.56 106 ASP A N 1
ATOM 731 C CA . ASP A 1 106 ? 10.324 9.613 -7.115 1.00 73.56 106 ASP A CA 1
ATOM 732 C C . ASP A 1 106 ? 9.177 10.036 -8.045 1.00 73.56 106 ASP A C 1
ATOM 734 O O . ASP A 1 106 ? 9.378 10.416 -9.199 1.00 73.56 106 ASP A O 1
ATOM 738 N N . GLY A 1 107 ? 7.937 9.934 -7.563 1.00 70.94 107 GLY A N 1
ATOM 739 C CA . GLY A 1 107 ? 6.761 10.354 -8.321 1.00 70.94 107 GLY A CA 1
ATOM 740 C C . GLY A 1 107 ? 5.431 9.897 -7.730 1.00 70.94 107 GLY A C 1
ATOM 741 O O . GLY A 1 107 ? 5.363 9.087 -6.809 1.00 70.94 107 GLY A O 1
ATOM 742 N N . ASN A 1 108 ? 4.338 10.424 -8.283 1.00 70.31 108 ASN A N 1
ATOM 743 C CA . ASN A 1 108 ? 2.997 9.960 -7.948 1.00 70.31 108 ASN A CA 1
ATOM 744 C C . ASN A 1 108 ? 2.732 8.645 -8.695 1.00 70.31 108 ASN A C 1
ATOM 746 O O . ASN A 1 108 ? 2.492 8.660 -9.904 1.00 70.31 108 ASN A O 1
ATOM 750 N N . PHE A 1 109 ? 2.784 7.506 -8.004 1.00 73.19 109 PHE A N 1
ATOM 751 C CA . PHE A 1 109 ? 2.351 6.241 -8.591 1.00 73.19 109 PHE A CA 1
ATOM 752 C C . PHE A 1 109 ? 0.821 6.241 -8.731 1.00 73.19 109 PHE A C 1
ATOM 754 O O . PHE A 1 109 ? 0.090 5.948 -7.787 1.00 73.19 109 PHE A O 1
ATOM 761 N N . ILE A 1 110 ? 0.329 6.583 -9.923 1.00 69.06 110 ILE A N 1
ATOM 762 C CA . ILE A 1 110 ? -1.098 6.537 -10.267 1.00 69.06 110 ILE A CA 1
ATOM 763 C C . ILE A 1 110 ? -1.373 5.196 -10.955 1.00 69.06 110 ILE A C 1
ATOM 765 O O . ILE A 1 110 ? -1.499 5.118 -12.175 1.00 69.06 110 ILE A O 1
ATOM 769 N N . GLY A 1 111 ? -1.407 4.117 -10.175 1.00 66.56 111 GLY A N 1
ATOM 770 C CA . GLY A 1 111 ? -1.629 2.770 -10.695 1.00 66.56 111 GLY A CA 1
ATOM 771 C C . GLY A 1 111 ? -2.541 1.936 -9.804 1.00 66.56 111 GLY A C 1
ATOM 772 O O . GLY A 1 111 ? -2.587 2.107 -8.588 1.00 66.56 111 GLY A O 1
ATOM 773 N N . THR A 1 112 ? -3.266 1.000 -10.416 1.00 64.31 112 THR A N 1
ATOM 774 C CA . THR A 1 112 ? -3.949 -0.073 -9.688 1.00 64.31 112 THR A CA 1
ATOM 775 C C . THR A 1 112 ? -2.960 -1.213 -9.492 1.00 64.31 112 THR A C 1
ATOM 777 O O . THR A 1 112 ? -2.562 -1.862 -10.456 1.00 64.31 112 THR A O 1
ATOM 780 N N . PHE A 1 113 ? -2.549 -1.467 -8.251 1.00 68.88 113 PHE A N 1
ATOM 781 C CA . PHE A 1 113 ? -1.738 -2.641 -7.946 1.00 68.88 113 PHE A CA 1
ATOM 782 C C . PHE A 1 113 ? -2.645 -3.877 -7.901 1.00 68.88 113 PHE A C 1
ATOM 784 O O . PHE A 1 113 ? -3.427 -4.038 -6.966 1.00 68.88 113 PHE A O 1
ATOM 791 N N . ASN A 1 114 ? -2.574 -4.735 -8.921 1.00 63.72 114 ASN A N 1
ATOM 792 C CA . ASN A 1 114 ? -3.345 -5.981 -8.983 1.00 63.72 114 ASN A CA 1
ATOM 793 C C . ASN A 1 114 ? -2.486 -7.177 -8.540 1.00 63.72 114 ASN A C 1
ATOM 795 O O . ASN A 1 114 ? -2.216 -8.089 -9.318 1.00 63.72 114 ASN A O 1
ATOM 799 N N . GLY A 1 115 ? -1.998 -7.136 -7.300 1.00 69.06 115 GLY A N 1
ATOM 800 C CA . GLY A 1 115 ? -1.124 -8.166 -6.741 1.00 69.06 115 GLY A CA 1
ATOM 801 C C . GLY A 1 115 ? -1.133 -8.187 -5.214 1.00 69.06 115 GLY A C 1
ATOM 802 O O . GLY A 1 115 ? -1.655 -7.285 -4.558 1.00 69.06 115 GLY A O 1
ATOM 803 N N . THR A 1 116 ? -0.544 -9.227 -4.628 1.00 64.00 116 THR A N 1
ATOM 804 C CA . THR A 1 116 ? -0.327 -9.301 -3.179 1.00 64.00 116 THR A CA 1
ATOM 805 C C . THR A 1 116 ? 0.885 -8.451 -2.811 1.00 64.00 116 THR A C 1
ATOM 807 O O . THR A 1 116 ? 1.994 -8.769 -3.225 1.00 64.00 116 THR A O 1
ATOM 810 N N . VAL A 1 117 ? 0.691 -7.390 -2.024 1.00 68.31 117 VAL A N 1
ATOM 811 C CA . VAL A 1 117 ? 1.797 -6.649 -1.398 1.00 68.31 117 VAL A CA 1
ATOM 812 C C . VAL A 1 117 ? 2.176 -7.378 -0.106 1.00 68.31 117 VAL A C 1
ATOM 814 O O . VAL A 1 117 ? 1.338 -7.459 0.798 1.00 68.31 117 VAL A O 1
ATOM 817 N N . PRO A 1 118 ? 3.394 -7.930 0.028 1.00 65.50 118 PRO A N 1
ATOM 818 C CA . PRO A 1 118 ? 3.837 -8.504 1.292 1.00 65.50 118 PRO A CA 1
ATOM 819 C C . PRO A 1 118 ? 3.764 -7.463 2.416 1.00 65.50 118 PRO A C 1
ATOM 821 O O . PRO A 1 118 ? 4.153 -6.308 2.239 1.00 65.50 118 PRO A O 1
ATOM 824 N N . ALA A 1 119 ? 3.311 -7.868 3.604 1.00 56.78 119 ALA A N 1
ATOM 825 C CA . ALA A 1 119 ? 3.204 -6.965 4.755 1.00 56.78 119 ALA A CA 1
ATOM 826 C C . ALA A 1 119 ? 4.552 -6.321 5.145 1.00 56.78 119 ALA A C 1
ATOM 828 O O . ALA A 1 119 ? 4.580 -5.227 5.697 1.00 56.78 119 ALA A O 1
ATOM 829 N N . THR A 1 120 ? 5.674 -6.974 4.827 1.00 60.31 120 THR A N 1
ATOM 830 C CA . THR A 1 120 ? 7.038 -6.493 5.098 1.00 60.31 120 THR A CA 1
ATOM 831 C C . THR A 1 120 ? 7.501 -5.371 4.169 1.00 60.31 120 THR A C 1
ATOM 833 O O . THR A 1 120 ? 8.463 -4.685 4.495 1.00 60.31 120 THR A O 1
ATOM 836 N N . SER A 1 121 ? 6.835 -5.173 3.029 1.00 58.00 121 SER A N 1
ATOM 837 C CA . SER A 1 121 ? 7.172 -4.141 2.033 1.00 58.00 121 SER A CA 1
ATOM 838 C C . SER A 1 121 ? 6.434 -2.816 2.240 1.00 58.00 121 SER A C 1
ATOM 840 O O . SER A 1 121 ? 6.623 -1.884 1.466 1.00 58.00 121 SER A O 1
ATOM 842 N N . VAL A 1 122 ? 5.610 -2.707 3.286 1.00 59.97 122 VAL A N 1
ATOM 843 C CA . VAL A 1 122 ? 4.927 -1.460 3.647 1.00 59.97 122 VAL A CA 1
ATOM 844 C C . VAL A 1 122 ? 5.571 -0.893 4.907 1.00 59.97 122 VAL A C 1
ATOM 846 O O . VAL A 1 122 ? 5.214 -1.255 6.027 1.00 59.97 122 VAL A O 1
ATOM 849 N N . THR A 1 123 ? 6.533 0.009 4.739 1.00 55.25 123 THR A N 1
ATOM 850 C CA . THR A 1 123 ? 7.055 0.824 5.841 1.00 55.25 123 THR A CA 1
ATOM 851 C C . THR A 1 123 ? 6.087 1.969 6.141 1.00 55.25 123 THR A C 1
ATOM 853 O O . THR A 1 123 ? 5.620 2.682 5.251 1.00 55.25 123 THR A O 1
ATOM 856 N N . SER A 1 124 ? 5.751 2.149 7.421 1.00 48.81 124 SER A N 1
ATOM 857 C CA . SER A 1 124 ? 4.878 3.238 7.865 1.00 48.81 124 SER A CA 1
ATOM 858 C C . SER A 1 124 ? 5.470 4.595 7.472 1.00 48.81 124 SER A C 1
ATOM 860 O O . SER A 1 124 ? 6.627 4.864 7.787 1.00 48.81 124 SER A O 1
ATOM 862 N N . GLY A 1 125 ? 4.670 5.451 6.834 1.00 53.78 125 GLY A N 1
ATOM 863 C CA . GLY A 1 125 ? 5.075 6.799 6.413 1.00 53.78 125 GLY A CA 1
ATOM 864 C C . GLY A 1 125 ? 5.336 6.963 4.913 1.00 53.78 125 GLY A C 1
ATOM 865 O O . GLY A 1 125 ? 5.437 8.096 4.458 1.00 53.78 125 GLY A O 1
ATOM 866 N N . LEU A 1 126 ? 5.370 5.874 4.134 1.00 50.44 126 LEU A N 1
ATOM 867 C CA . LEU A 1 126 ? 5.641 5.929 2.689 1.00 50.44 126 LEU A CA 1
ATOM 868 C C . LEU A 1 126 ? 4.444 6.403 1.837 1.00 50.44 126 LEU A C 1
ATOM 870 O O . LEU A 1 126 ? 4.591 6.698 0.658 1.00 50.44 126 LEU A O 1
ATOM 874 N N . PHE A 1 127 ? 3.254 6.498 2.433 1.00 56.97 127 PHE A N 1
ATOM 875 C CA . PHE A 1 127 ? 2.008 6.789 1.727 1.00 56.97 127 PHE A CA 1
ATOM 876 C C . PHE A 1 127 ? 1.260 7.980 2.359 1.00 56.97 127 PHE A C 1
ATOM 878 O O . PHE A 1 127 ? 0.282 7.785 3.085 1.00 56.97 127 PHE A O 1
ATOM 885 N N . PRO A 1 128 ? 1.714 9.229 2.150 1.00 48.31 128 PRO A N 1
ATOM 886 C CA . PRO A 1 128 ? 0.969 10.412 2.564 1.00 48.31 128 PRO A CA 1
ATOM 887 C C . PRO A 1 128 ? -0.242 10.623 1.638 1.00 48.31 128 PRO A C 1
ATOM 889 O O . PRO A 1 128 ? -0.117 11.163 0.543 1.00 48.31 128 PRO A O 1
ATOM 892 N N . GLY A 1 129 ? -1.431 10.195 2.071 1.00 52.84 129 GLY A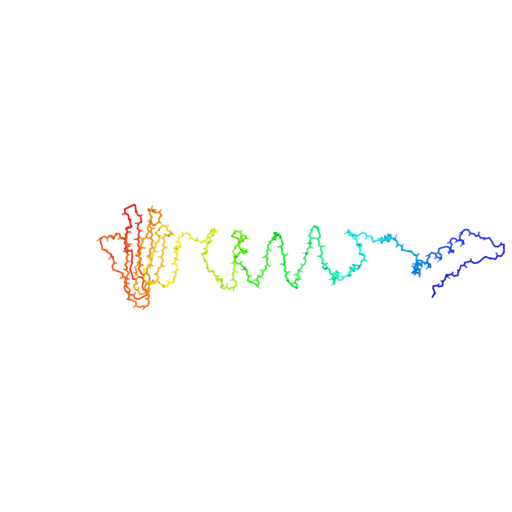 N 1
ATOM 893 C CA . GLY A 1 129 ? -2.676 10.400 1.324 1.00 52.84 129 GLY A CA 1
ATOM 894 C C . GLY A 1 129 ? -3.853 9.568 1.835 1.00 52.84 129 GLY A C 1
ATOM 895 O O . GLY A 1 129 ? -3.680 8.605 2.580 1.00 52.84 129 GLY A O 1
ATOM 896 N N . ALA A 1 130 ? -5.071 9.948 1.440 1.00 49.25 130 ALA A N 1
ATOM 897 C CA . ALA A 1 130 ? -6.262 9.130 1.648 1.00 49.25 130 ALA A CA 1
ATOM 898 C C . ALA A 1 130 ? -6.325 8.051 0.557 1.00 49.25 130 ALA A C 1
ATOM 900 O O . ALA A 1 130 ? -6.413 8.379 -0.625 1.00 49.25 130 ALA A O 1
ATOM 901 N N . TYR A 1 131 ? -6.299 6.777 0.948 1.00 57.91 131 TYR A N 1
ATOM 902 C CA . TYR A 1 131 ? -6.423 5.654 0.017 1.00 57.91 131 TYR A CA 1
ATOM 903 C C . TYR A 1 131 ? -7.805 5.023 0.134 1.00 57.91 131 TYR A C 1
ATOM 905 O O . TYR A 1 131 ? -8.284 4.739 1.234 1.00 57.91 131 TYR A O 1
ATOM 913 N N . SER A 1 132 ? -8.433 4.780 -1.013 1.00 47.94 132 SER A N 1
ATOM 914 C CA . SER A 1 132 ? -9.596 3.912 -1.129 1.00 47.94 132 SER A CA 1
ATOM 915 C C . SER A 1 132 ? -9.136 2.546 -1.632 1.00 47.94 132 SER A C 1
ATOM 917 O O . SER A 1 132 ? -8.539 2.417 -2.698 1.00 47.94 132 SER A O 1
ATOM 919 N N . PHE A 1 133 ? -9.403 1.505 -0.852 1.00 59.19 133 PHE A N 1
ATOM 920 C CA . PHE A 1 133 ? -9.214 0.132 -1.302 1.00 59.19 133 PHE A CA 1
ATOM 921 C C . PHE A 1 133 ? -10.500 -0.321 -1.994 1.00 59.19 133 PHE A C 1
ATOM 923 O O . PHE A 1 133 ? -11.587 -0.180 -1.435 1.00 59.19 133 PHE A O 1
ATOM 930 N N . ALA A 1 134 ? -10.387 -0.852 -3.213 1.00 46.47 134 ALA A N 1
ATOM 931 C CA . ALA A 1 134 ? -11.539 -1.307 -3.998 1.00 46.47 134 ALA A CA 1
ATOM 932 C C . ALA A 1 134 ? -12.216 -2.567 -3.416 1.00 46.47 134 ALA A C 1
ATOM 934 O O . ALA A 1 134 ? -13.302 -2.947 -3.849 1.00 46.47 134 ALA A O 1
ATOM 935 N N . SER A 1 135 ? -11.585 -3.217 -2.436 1.00 56.03 135 SER A N 1
ATOM 936 C CA . SER A 1 135 ? -12.083 -4.415 -1.764 1.00 56.03 135 SER A CA 1
ATOM 937 C C . SER A 1 135 ? -11.702 -4.432 -0.283 1.00 56.03 135 SER A C 1
ATOM 939 O O . SER A 1 135 ? -10.910 -3.615 0.191 1.00 56.03 135 SER A O 1
ATOM 941 N N . THR A 1 136 ? -12.260 -5.393 0.456 1.00 52.25 136 THR A N 1
ATOM 942 C CA . THR A 1 136 ? -11.955 -5.625 1.872 1.00 52.25 136 THR A CA 1
ATOM 943 C C . THR A 1 136 ? -10.456 -5.848 2.081 1.00 52.25 136 THR A C 1
ATOM 945 O O . THR A 1 136 ? -9.881 -6.782 1.526 1.00 52.25 136 THR A O 1
ATOM 948 N N . VAL A 1 137 ? -9.830 -5.014 2.914 1.00 58.72 137 VAL A N 1
ATOM 949 C CA . VAL A 1 137 ? -8.456 -5.223 3.385 1.00 58.72 137 VAL A CA 1
ATOM 950 C C . VAL A 1 137 ? -8.510 -6.079 4.644 1.00 58.72 137 VAL A C 1
ATOM 952 O O . VAL A 1 137 ? -9.023 -5.648 5.677 1.00 58.72 137 VAL A O 1
ATOM 955 N N . ALA A 1 138 ? -7.987 -7.300 4.566 1.00 47.59 138 ALA A N 1
ATOM 956 C CA . ALA A 1 138 ? -7.810 -8.147 5.737 1.00 47.59 138 ALA A CA 1
ATOM 957 C C . ALA A 1 138 ? -6.552 -7.698 6.493 1.00 47.59 138 ALA A C 1
ATOM 959 O O . ALA A 1 138 ? -5.432 -7.974 6.069 1.00 47.59 138 ALA A O 1
ATOM 960 N N . ILE A 1 139 ? -6.733 -6.991 7.608 1.00 55.12 139 ILE A N 1
ATOM 961 C CA . ILE A 1 139 ? -5.634 -6.627 8.506 1.00 55.12 139 ILE A CA 1
ATOM 962 C C . ILE A 1 139 ? -5.572 -7.684 9.608 1.00 55.12 139 ILE A C 1
ATOM 964 O O . ILE A 1 139 ? -6.445 -7.751 10.468 1.00 55.12 139 ILE A O 1
ATOM 968 N N . THR A 1 140 ? -4.540 -8.523 9.588 1.00 45.88 140 THR A N 1
ATOM 969 C CA . THR A 1 140 ? -4.303 -9.591 10.578 1.00 45.88 140 THR A CA 1
ATOM 970 C C . THR A 1 140 ? -3.505 -9.120 11.806 1.00 45.88 140 THR A C 1
ATOM 972 O O . THR A 1 140 ? -2.982 -9.940 12.556 1.00 45.88 140 THR A O 1
ATOM 975 N N . GLY A 1 141 ? -3.426 -7.805 12.046 1.00 54.31 141 GLY A N 1
ATOM 976 C CA . GLY A 1 141 ? -2.667 -7.192 13.143 1.00 54.31 141 GLY A CA 1
ATOM 977 C C . GLY A 1 141 ? -3.241 -5.856 13.635 1.00 54.31 141 GLY A C 1
ATOM 978 O O . GLY A 1 141 ? -4.278 -5.392 13.163 1.00 54.31 141 GLY A O 1
ATOM 979 N N . LEU A 1 142 ? -2.568 -5.239 14.613 1.00 43.47 142 LEU A N 1
ATOM 980 C CA . LEU A 1 142 ? -2.968 -3.955 15.197 1.00 43.47 142 LEU A CA 1
ATOM 981 C C . LEU A 1 142 ? -2.732 -2.821 14.184 1.00 43.47 142 LEU A C 1
ATOM 983 O O . LEU A 1 142 ? -1.590 -2.468 13.895 1.00 43.47 142 LEU A O 1
ATOM 987 N N . LEU A 1 143 ? -3.808 -2.244 13.645 1.00 53.06 143 LEU A N 1
ATOM 988 C CA . LEU A 1 143 ? -3.726 -1.048 12.810 1.00 53.06 143 LEU A CA 1
ATOM 989 C C . LEU A 1 143 ? -3.486 0.178 13.700 1.00 53.06 143 LEU A C 1
ATOM 991 O O . LEU A 1 143 ? -4.423 0.768 14.239 1.00 53.06 143 LEU A O 1
ATOM 995 N N . THR A 1 144 ? -2.228 0.585 13.836 1.00 48.12 144 THR A N 1
ATOM 996 C CA . THR A 1 144 ? -1.883 1.870 14.450 1.00 48.12 144 THR A CA 1
ATOM 997 C C . THR A 1 144 ? -1.998 2.963 13.388 1.00 48.12 144 THR A C 1
ATOM 999 O O . THR A 1 144 ? -1.045 3.230 12.658 1.00 48.12 144 THR A O 1
ATOM 1002 N N . VAL A 1 145 ? -3.169 3.597 13.268 1.00 53.47 145 VAL A N 1
ATOM 1003 C CA . VAL A 1 145 ? -3.333 4.785 12.412 1.00 53.47 145 VAL A CA 1
ATOM 1004 C C . VAL A 1 145 ? -2.713 5.982 13.130 1.00 53.47 145 VAL A C 1
ATOM 1006 O O . VAL A 1 145 ? -3.383 6.708 13.862 1.00 53.47 145 VAL A O 1
ATOM 1009 N N . ALA A 1 146 ? -1.408 6.179 12.962 1.00 43.25 146 ALA A N 1
ATOM 1010 C CA . ALA A 1 146 ? -0.769 7.407 13.400 1.00 43.25 146 ALA A CA 1
ATOM 1011 C C . ALA A 1 146 ? -1.239 8.555 12.489 1.00 43.25 146 ALA A C 1
ATOM 1013 O O . ALA A 1 146 ? -1.086 8.490 11.272 1.00 43.25 146 ALA A O 1
ATOM 1014 N N . ASN A 1 147 ? -1.757 9.628 13.088 1.00 41.25 147 ASN A N 1
ATOM 1015 C CA . ASN A 1 147 ? -1.859 10.942 12.449 1.00 41.25 147 ASN A CA 1
ATOM 1016 C C . ASN A 1 147 ? -2.972 11.160 11.396 1.00 41.25 147 ASN A C 1
ATOM 1018 O O . ASN A 1 147 ? -2.784 11.926 10.454 1.00 41.25 147 ASN A O 1
ATOM 1022 N N . GLN A 1 148 ? -4.169 10.585 11.571 1.00 42.06 148 GLN A N 1
ATOM 1023 C CA . GLN A 1 148 ? -5.351 11.155 10.907 1.00 42.06 148 GLN A CA 1
ATOM 1024 C C . GLN A 1 148 ? -5.901 12.333 11.717 1.00 42.06 148 GLN A C 1
ATOM 1026 O O . GLN A 1 148 ? -6.700 12.161 12.640 1.00 42.06 148 GLN A O 1
ATOM 1031 N N . ALA A 1 149 ? -5.492 13.541 11.327 1.00 38.69 149 ALA A N 1
ATOM 1032 C CA . ALA A 1 149 ? -6.167 14.790 11.660 1.00 38.69 149 ALA A CA 1
ATOM 1033 C C . ALA A 1 149 ? -7.592 14.770 11.069 1.00 38.69 149 ALA A C 1
ATOM 1035 O O . ALA A 1 149 ? -7.840 15.273 9.980 1.00 38.69 149 ALA A O 1
ATOM 1036 N N . GLY A 1 150 ? -8.519 14.098 11.750 1.00 37.97 150 GLY A N 1
ATOM 1037 C CA . GLY A 1 150 ? -9.891 13.920 11.266 1.00 37.97 150 GLY A CA 1
ATOM 1038 C C . GLY A 1 150 ? -10.625 12.721 11.859 1.00 37.97 150 GLY A C 1
ATOM 1039 O O . GLY A 1 150 ? -11.852 12.730 11.897 1.00 37.97 150 GLY A O 1
ATOM 1040 N N . VAL A 1 151 ? -9.914 11.729 12.407 1.00 42.97 151 VAL A N 1
ATOM 1041 C CA . VAL A 1 151 ? -10.556 10.744 13.285 1.00 42.97 151 VAL A CA 1
ATOM 1042 C C . VAL A 1 151 ? -10.667 11.411 14.648 1.00 42.97 151 VAL A C 1
ATOM 1044 O O . VAL A 1 151 ? -9.683 11.518 15.376 1.00 42.97 151 VAL A O 1
ATOM 1047 N N . SER A 1 152 ? -11.842 11.961 14.955 1.00 40.97 152 SER A N 1
ATOM 1048 C CA . SER A 1 152 ? -12.108 12.613 16.234 1.00 40.97 152 SER A CA 1
ATOM 1049 C C . SER A 1 152 ? -11.620 11.730 17.384 1.00 40.97 152 SER A C 1
ATOM 1051 O O . SER A 1 152 ? -12.171 10.658 17.629 1.00 40.97 152 SER A O 1
ATOM 1053 N N . ALA A 1 153 ? -10.629 12.225 18.127 1.00 38.94 153 ALA A N 1
ATOM 1054 C CA . ALA A 1 153 ? -10.075 11.651 19.355 1.00 38.94 153 ALA A CA 1
ATOM 1055 C C . ALA A 1 153 ? -11.096 11.562 20.522 1.00 38.94 153 ALA A C 1
ATOM 1057 O O . ALA A 1 153 ? -10.723 11.542 21.687 1.00 38.94 153 ALA A O 1
ATOM 1058 N N . GLY A 1 154 ? -12.396 11.534 20.212 1.00 40.12 154 GLY A N 1
ATOM 1059 C CA . GLY A 1 154 ? -13.511 11.346 21.137 1.00 40.12 154 GLY A CA 1
ATOM 1060 C C . GLY A 1 154 ? -14.310 10.061 20.895 1.00 40.12 154 GLY A C 1
ATOM 1061 O O . GLY A 1 154 ? -15.225 9.770 21.662 1.00 40.12 154 GLY A O 1
ATOM 1062 N N . MET A 1 155 ? -13.992 9.265 19.868 1.00 43.38 155 MET A N 1
ATOM 1063 C CA . MET A 1 155 ? -14.628 7.962 19.668 1.00 43.38 155 MET A CA 1
ATOM 1064 C C . MET A 1 155 ? -13.749 6.860 20.243 1.00 43.38 155 MET A C 1
ATOM 1066 O O . MET A 1 155 ? -12.936 6.266 19.548 1.00 43.38 155 MET A O 1
ATOM 1070 N N . TYR A 1 156 ? -13.949 6.610 21.538 1.00 49.44 156 TYR A N 1
ATOM 1071 C CA . TYR A 1 156 ? -14.204 5.270 22.049 1.00 49.44 156 TYR A CA 1
ATOM 1072 C C . TYR A 1 156 ? -13.437 4.177 21.294 1.00 49.44 156 TYR A C 1
ATOM 1074 O O . TYR A 1 156 ? -13.938 3.648 20.301 1.00 49.44 156 TYR A O 1
ATOM 1082 N N . THR A 1 157 ? -12.221 3.853 21.740 1.00 50.34 157 THR A N 1
ATOM 1083 C CA . THR A 1 157 ? -11.472 2.706 21.221 1.00 50.34 157 THR A CA 1
ATOM 1084 C C . THR A 1 157 ? -12.314 1.462 21.480 1.00 50.34 157 THR A C 1
ATOM 1086 O O . THR A 1 157 ? -12.265 0.867 22.555 1.00 50.34 157 THR A O 1
ATOM 1089 N N . VAL A 1 158 ? -13.160 1.095 20.512 1.00 49.94 158 VAL A N 1
ATOM 1090 C CA . VAL A 1 158 ? -13.927 -0.143 20.532 1.00 49.94 158 VAL A CA 1
ATOM 1091 C C . VAL A 1 158 ? -12.883 -1.240 20.445 1.00 49.94 158 VAL A C 1
ATOM 1093 O O . VAL A 1 158 ? -12.506 -1.685 19.364 1.00 49.94 158 VAL A O 1
ATOM 1096 N N . TYR A 1 159 ? -12.383 -1.680 21.594 1.00 50.94 159 TYR A N 1
ATOM 1097 C CA . TYR A 1 159 ? -11.802 -2.997 21.667 1.00 50.94 159 TYR A CA 1
ATOM 1098 C C . TYR A 1 159 ? -12.923 -3.940 21.211 1.00 50.94 159 TYR A C 1
ATOM 1100 O O . TYR A 1 159 ? -13.954 -4.028 21.868 1.00 50.94 159 TYR A O 1
ATOM 1108 N N . SER A 1 160 ? -12.736 -4.521 20.026 1.00 53.47 160 SER A N 1
ATOM 1109 C CA . SER A 1 160 ? -13.515 -5.571 19.358 1.00 53.47 160 SER A CA 1
ATOM 1110 C C . SER A 1 160 ? -15.027 -5.637 19.651 1.00 53.47 160 SER A C 1
ATOM 1112 O O . SER A 1 160 ? -15.446 -6.035 20.737 1.00 53.47 160 SER A O 1
ATOM 1114 N N . SER A 1 161 ? -15.851 -5.457 18.616 1.00 51.97 161 SER A N 1
ATOM 1115 C CA . SER A 1 161 ? -17.270 -5.861 18.596 1.00 51.97 161 SER A CA 1
ATOM 1116 C C . SER A 1 161 ? -17.490 -7.383 18.626 1.00 51.97 161 SER A C 1
ATOM 1118 O O . SER A 1 161 ? -18.608 -7.836 18.401 1.00 51.97 161 SER A O 1
ATOM 1120 N N . ALA A 1 162 ? -16.432 -8.169 18.836 1.00 66.69 162 ALA A N 1
ATOM 1121 C CA . ALA A 1 162 ? -16.539 -9.603 19.017 1.00 66.69 162 ALA A CA 1
ATOM 1122 C C . ALA A 1 162 ? -17.312 -9.897 20.304 1.00 66.69 162 ALA A C 1
ATOM 1124 O O . ALA A 1 162 ? -17.094 -9.262 21.341 1.00 66.69 162 ALA A O 1
ATOM 1125 N N . ASP A 1 163 ? -18.213 -10.861 20.202 1.00 81.19 163 ASP A N 1
ATOM 1126 C CA . ASP A 1 163 ? -18.907 -11.440 21.335 1.00 81.19 163 ASP A CA 1
ATOM 1127 C C . ASP A 1 163 ? -17.875 -12.007 22.323 1.00 81.19 163 ASP A C 1
ATOM 1129 O O . ASP A 1 163 ? -16.963 -12.740 21.934 1.00 81.19 163 ASP A O 1
ATOM 1133 N N . VAL A 1 164 ? -17.982 -11.633 23.599 1.00 83.44 164 VAL A N 1
ATOM 1134 C CA . VAL A 1 164 ? -17.080 -12.093 24.662 1.00 83.44 164 VAL A CA 1
ATOM 1135 C C . VAL A 1 164 ? -17.840 -12.908 25.706 1.00 83.44 164 VAL A C 1
ATOM 1137 O O . VAL A 1 164 ? -18.908 -12.503 26.158 1.00 83.44 164 VAL A O 1
ATOM 1140 N N . SER A 1 165 ? -17.257 -14.043 26.095 1.00 87.19 165 SER A N 1
ATOM 1141 C CA . SER A 1 165 ? -17.698 -14.913 27.195 1.00 87.19 165 SER A CA 1
ATOM 1142 C C . SER A 1 165 ? -16.534 -15.204 28.135 1.00 87.19 165 SER A C 1
ATOM 1144 O O . SER A 1 165 ? -15.392 -15.301 27.681 1.00 87.19 165 SER A O 1
ATOM 1146 N N . GLY A 1 166 ? -16.815 -15.473 29.410 1.00 89.50 166 GLY A N 1
ATOM 1147 C CA . GLY A 1 166 ? -15.796 -15.891 30.371 1.00 89.50 166 GLY A CA 1
ATOM 1148 C C . GLY A 1 166 ? -15.001 -14.721 30.969 1.00 89.50 166 GLY A C 1
ATOM 1149 O O . GLY A 1 166 ? -15.494 -13.593 31.013 1.00 89.50 166 GLY A O 1
ATOM 1150 N N . PRO A 1 167 ? -13.807 -14.969 31.528 1.00 90.50 167 PRO A N 1
ATOM 1151 C CA . PRO A 1 167 ? -13.007 -13.925 32.158 1.00 90.50 167 PRO A CA 1
ATOM 1152 C C . PRO A 1 167 ? -12.344 -13.019 31.113 1.00 90.50 167 PRO A C 1
ATOM 1154 O O . PRO A 1 167 ? -11.631 -13.495 30.230 1.00 90.50 167 PRO A O 1
ATOM 1157 N N . ILE A 1 168 ? -12.524 -11.707 31.254 1.00 90.19 168 ILE A N 1
ATOM 1158 C CA . ILE A 1 168 ? -11.826 -10.689 30.464 1.00 90.19 168 ILE A CA 1
ATOM 1159 C C . ILE A 1 168 ? -11.132 -9.689 31.386 1.00 90.19 168 ILE A C 1
ATOM 1161 O O . ILE A 1 168 ? -11.689 -9.273 32.400 1.00 90.19 168 ILE A O 1
ATOM 1165 N N . THR A 1 169 ? -9.928 -9.264 31.013 1.00 89.38 169 THR A N 1
ATOM 1166 C CA . THR A 1 169 ? -9.196 -8.206 31.719 1.00 89.38 169 THR A CA 1
ATOM 1167 C C . THR A 1 169 ? -9.175 -6.955 30.859 1.00 89.38 169 THR A C 1
ATOM 1169 O O . THR A 1 169 ? -8.781 -7.004 29.694 1.00 89.38 169 THR A O 1
ATOM 1172 N N . LEU A 1 170 ? -9.599 -5.830 31.428 1.00 88.00 170 LEU A N 1
ATOM 1173 C CA . LEU A 1 170 ? -9.509 -4.524 30.789 1.00 88.00 170 LEU A CA 1
ATOM 1174 C C . LEU A 1 170 ? -8.471 -3.678 31.526 1.00 88.00 170 LEU A C 1
ATOM 1176 O O . LEU A 1 170 ? -8.585 -3.445 32.730 1.00 88.00 170 LEU A O 1
ATOM 1180 N N . PHE A 1 171 ? -7.467 -3.211 30.788 1.00 87.25 171 PHE A N 1
ATOM 1181 C CA . PHE A 1 171 ? -6.417 -2.345 31.314 1.00 87.25 171 PHE A CA 1
ATOM 1182 C C . PHE A 1 171 ? -6.860 -0.895 31.237 1.00 87.25 171 PHE A C 1
ATOM 1184 O O . PHE A 1 171 ? -6.819 -0.285 30.173 1.00 87.25 171 PHE A O 1
ATOM 1191 N N . VAL A 1 172 ? -7.299 -0.337 32.361 1.00 82.25 172 VAL A N 1
ATOM 1192 C CA . VAL A 1 172 ? -7.940 0.985 32.378 1.00 82.25 172 VAL A CA 1
ATOM 1193 C C . VAL A 1 172 ? -7.001 2.074 31.871 1.00 82.25 172 VAL A C 1
ATOM 1195 O O . VAL A 1 172 ? -7.459 3.016 31.242 1.00 82.25 172 VAL A O 1
ATOM 1198 N N . ALA A 1 173 ? -5.683 1.906 32.020 1.00 79.50 173 ALA A N 1
ATOM 1199 C CA . ALA A 1 173 ? -4.678 2.825 31.493 1.00 79.50 173 ALA A CA 1
ATOM 1200 C C . ALA A 1 173 ? -4.723 2.983 29.958 1.00 79.50 173 ALA A C 1
ATOM 1202 O O . ALA A 1 173 ? -4.403 4.061 29.460 1.00 79.50 173 ALA A O 1
ATOM 1203 N N . THR A 1 174 ? -5.171 1.973 29.201 1.00 78.12 174 THR A N 1
ATOM 1204 C CA . THR A 1 174 ? -5.001 1.925 27.736 1.00 78.12 174 THR A CA 1
ATOM 1205 C C . THR A 1 174 ? -6.194 2.434 26.923 1.00 78.12 174 THR A C 1
ATOM 1207 O O . THR A 1 174 ? -6.116 2.460 25.694 1.00 78.12 174 THR A O 1
ATOM 1210 N N . PHE A 1 175 ? -7.302 2.827 27.562 1.00 73.38 175 PHE A N 1
ATOM 1211 C CA . PHE A 1 175 ? -8.484 3.339 26.856 1.00 73.38 175 PHE A CA 1
ATOM 1212 C C . PHE A 1 175 ? -9.302 4.341 27.671 1.00 73.38 175 PHE A C 1
ATOM 1214 O O . PHE A 1 175 ? -9.286 4.304 28.899 1.00 73.38 175 PHE A O 1
ATOM 1221 N N . ASP A 1 176 ? -10.052 5.197 26.974 1.00 82.44 176 ASP A N 1
ATOM 1222 C CA . ASP A 1 176 ? -10.995 6.155 27.578 1.00 82.44 176 ASP A CA 1
ATOM 1223 C C . ASP A 1 176 ? -12.446 5.644 27.533 1.00 82.44 176 ASP A C 1
ATOM 1225 O O . ASP A 1 176 ? -13.302 6.041 28.327 1.00 82.44 176 ASP A O 1
ATOM 1229 N N . GLY A 1 177 ? -12.725 4.679 26.653 1.00 85.31 177 GLY A N 1
ATOM 1230 C CA . GLY A 1 177 ? -13.940 3.881 26.711 1.00 85.31 177 GLY A CA 1
ATOM 1231 C C . GLY A 1 177 ? -13.857 2.583 25.916 1.00 85.31 177 GLY A C 1
ATOM 1232 O O . GLY A 1 177 ? -12.989 2.440 25.059 1.00 85.31 177 GLY A O 1
ATOM 1233 N N . ALA A 1 178 ? -14.733 1.627 26.229 1.00 86.00 178 ALA A N 1
ATOM 1234 C CA . ALA A 1 178 ? -14.779 0.310 25.587 1.00 86.00 178 ALA A CA 1
ATOM 1235 C C . ALA A 1 178 ? -16.211 -0.239 25.534 1.00 86.00 178 ALA A C 1
ATOM 1237 O O . ALA A 1 178 ? -16.945 -0.094 26.506 1.00 86.00 178 ALA A O 1
ATOM 1238 N N . ARG A 1 179 ? -16.607 -0.896 24.430 1.00 89.12 179 ARG A N 1
ATOM 1239 C CA . ARG A 1 179 ? -17.926 -1.548 24.263 1.00 89.12 179 ARG A CA 1
ATOM 1240 C C . ARG A 1 179 ? -17.696 -3.031 24.168 1.00 89.12 179 ARG A C 1
ATOM 1242 O O . ARG A 1 179 ? -16.872 -3.459 23.368 1.00 89.12 179 ARG A O 1
ATOM 1249 N N . ARG A 1 180 ? -18.435 -3.807 24.949 1.00 88.88 180 ARG A N 1
ATOM 1250 C CA . ARG A 1 180 ? -18.372 -5.268 24.943 1.00 88.88 180 ARG A CA 1
ATOM 1251 C C . ARG A 1 180 ? -19.753 -5.831 24.706 1.00 88.88 180 ARG A C 1
ATOM 1253 O O . ARG A 1 180 ? -20.696 -5.409 25.369 1.00 88.88 180 ARG A O 1
ATOM 1260 N N . ARG A 1 181 ? -19.863 -6.774 23.775 1.00 89.69 181 ARG A N 1
ATOM 1261 C CA . ARG A 1 181 ? -21.063 -7.590 23.634 1.00 89.69 181 ARG A CA 1
ATOM 1262 C C . ARG A 1 181 ? -20.864 -8.870 24.423 1.00 89.69 181 ARG A C 1
ATOM 1264 O O . ARG A 1 181 ? -19.903 -9.588 24.173 1.00 89.69 181 ARG A O 1
ATOM 1271 N N . LEU A 1 182 ? -21.712 -9.100 25.412 1.00 89.06 182 LEU A N 1
ATOM 1272 C CA . LEU A 1 182 ? -21.587 -10.231 26.318 1.00 89.06 182 LEU A CA 1
ATOM 1273 C C . LEU A 1 182 ? -22.388 -11.406 25.764 1.00 89.06 182 LEU A C 1
ATOM 1275 O O . LEU A 1 182 ? -23.588 -11.264 25.523 1.00 89.06 182 LEU A O 1
ATOM 1279 N N . VAL A 1 183 ? -21.728 -12.550 25.596 1.00 87.31 183 VAL A N 1
ATOM 1280 C CA . VAL A 1 183 ? -22.368 -13.842 25.329 1.00 87.31 183 VAL A CA 1
ATOM 1281 C C . VAL A 1 183 ? -22.115 -14.764 26.520 1.00 87.31 183 VAL A C 1
ATOM 1283 O O . VAL A 1 183 ? -20.978 -15.086 26.858 1.00 87.31 183 VAL A O 1
ATOM 1286 N N . GLY A 1 184 ? -23.177 -15.157 27.221 1.00 85.06 184 GLY A N 1
ATOM 1287 C CA . GLY A 1 184 ? -23.071 -15.945 28.455 1.00 85.06 184 GLY A CA 1
ATOM 1288 C C . GLY A 1 184 ? -22.418 -15.216 29.644 1.00 85.06 184 GLY A C 1
ATOM 1289 O O . GLY A 1 184 ? -22.290 -13.992 29.682 1.00 85.06 184 GLY A O 1
ATOM 1290 N N . ASN A 1 185 ? -22.024 -15.982 30.666 1.00 86.44 185 ASN A N 1
ATOM 1291 C CA . ASN A 1 185 ? -21.468 -15.432 31.907 1.00 86.44 185 ASN A CA 1
ATOM 1292 C C . ASN A 1 185 ? -20.077 -14.831 31.675 1.00 86.44 185 ASN A C 1
ATOM 1294 O O . ASN A 1 185 ? -19.167 -15.519 31.208 1.00 86.44 185 ASN A O 1
ATOM 1298 N N . THR A 1 186 ? -19.907 -13.561 32.044 1.00 87.81 186 THR A N 1
ATOM 1299 C CA . THR A 1 186 ? -18.670 -12.805 31.826 1.00 87.81 186 THR A CA 1
ATOM 1300 C C . THR A 1 186 ? -18.202 -12.150 33.123 1.00 87.81 186 THR A C 1
ATOM 1302 O O . THR A 1 186 ? -18.943 -11.415 33.776 1.00 87.81 186 THR A O 1
ATOM 1305 N N . THR A 1 187 ? -16.937 -12.369 33.474 1.00 89.56 187 THR A N 1
ATOM 1306 C CA . THR A 1 187 ? -16.280 -11.664 34.583 1.00 89.56 187 THR A CA 1
ATOM 1307 C C . THR A 1 187 ? -15.320 -10.645 33.998 1.00 89.56 187 THR A C 1
ATOM 1309 O O . THR A 1 187 ? -14.404 -11.015 33.269 1.00 89.56 187 THR A O 1
ATOM 1312 N N . ILE A 1 188 ? -15.512 -9.370 34.322 1.00 90.50 188 ILE A N 1
ATOM 1313 C CA . ILE A 1 188 ? -14.636 -8.284 33.893 1.00 90.50 188 ILE A CA 1
ATOM 1314 C C . ILE A 1 188 ? -13.713 -7.914 35.050 1.00 90.50 188 ILE A C 1
ATOM 1316 O O . ILE A 1 188 ? -14.143 -7.369 36.064 1.00 90.50 188 ILE A O 1
ATOM 1320 N N . THR A 1 189 ? -12.423 -8.166 34.886 1.00 91.62 189 THR A N 1
ATOM 1321 C CA . THR A 1 189 ? -11.397 -7.657 35.794 1.00 91.62 189 THR A CA 1
ATOM 1322 C C . THR A 1 189 ? -10.914 -6.313 35.271 1.00 91.62 189 THR A C 1
ATOM 1324 O O . THR A 1 189 ? -10.358 -6.235 34.173 1.00 91.62 189 THR A O 1
ATOM 1327 N N . LEU A 1 190 ? -11.118 -5.247 36.042 1.00 89.25 190 LEU A N 1
ATOM 1328 C CA . LEU A 1 190 ? -10.545 -3.941 35.726 1.00 89.25 190 LEU A CA 1
ATOM 1329 C C . LEU A 1 190 ? -9.171 -3.853 36.389 1.00 89.25 190 LEU A C 1
ATOM 1331 O O . LEU A 1 190 ? -9.039 -4.068 37.591 1.00 89.25 190 LEU A O 1
ATOM 1335 N N . SER A 1 191 ? -8.136 -3.587 35.595 1.00 86.12 191 SER A N 1
ATOM 1336 C CA . SER A 1 191 ? -6.754 -3.544 36.069 1.00 86.12 191 SER A CA 1
ATOM 1337 C C . SER A 1 191 ? -6.115 -2.196 35.766 1.00 86.12 191 SER A C 1
ATOM 1339 O O . SER A 1 191 ? -6.093 -1.757 34.617 1.00 86.12 191 SER A O 1
ATOM 1341 N N . ALA A 1 192 ? -5.531 -1.577 36.791 1.00 78.62 192 ALA A N 1
ATOM 1342 C CA . ALA A 1 192 ? -4.684 -0.390 36.683 1.00 78.62 192 ALA A CA 1
ATOM 1343 C C . ALA A 1 192 ? -3.215 -0.747 36.376 1.00 78.62 192 ALA A C 1
ATOM 1345 O O . ALA A 1 192 ? -2.289 -0.120 36.890 1.00 78.62 192 ALA A O 1
ATOM 1346 N N . GLN A 1 193 ? -2.971 -1.803 35.588 1.00 70.38 193 GLN A N 1
ATOM 1347 C CA . GLN A 1 193 ? -1.608 -2.195 35.224 1.00 70.38 193 GLN A CA 1
ATOM 1348 C C . GLN A 1 193 ? -0.909 -1.017 34.522 1.00 70.38 193 GLN A C 1
ATOM 1350 O O . GLN A 1 193 ? -1.375 -0.549 33.486 1.00 70.38 193 GLN A O 1
ATOM 1355 N N . GLY A 1 194 ? 0.186 -0.532 35.115 1.00 66.19 194 GLY A N 1
ATOM 1356 C CA . GLY A 1 194 ? 0.891 0.686 34.688 1.00 66.19 194 GLY A CA 1
ATOM 1357 C C . GLY A 1 194 ? 0.827 1.856 35.680 1.00 66.19 194 GLY A C 1
ATOM 1358 O O . GLY A 1 194 ? 1.510 2.851 35.463 1.00 66.19 194 GLY A O 1
ATOM 1359 N N . GLY A 1 195 ? 0.080 1.719 36.781 1.00 68.94 195 GLY A N 1
ATOM 1360 C CA . GLY A 1 195 ? -0.101 2.767 37.790 1.00 68.94 195 GLY A CA 1
ATOM 1361 C C . GLY A 1 195 ? -1.394 3.553 37.573 1.00 68.94 195 GLY A C 1
ATOM 1362 O O . GLY A 1 195 ? -1.924 3.591 36.464 1.00 68.94 195 GLY A O 1
ATOM 1363 N N . SER A 1 196 ? -1.920 4.154 38.645 1.00 67.75 196 SER A N 1
ATOM 1364 C CA . SER A 1 196 ? -3.147 4.946 38.556 1.00 67.75 196 SER A CA 1
ATOM 1365 C C . SER A 1 196 ? -2.954 6.164 37.669 1.00 67.75 196 SER A C 1
ATOM 1367 O O . SER A 1 196 ? -2.016 6.941 37.851 1.00 67.75 196 SER A O 1
ATOM 1369 N N . VAL A 1 197 ? -3.882 6.356 36.742 1.00 74.75 197 VAL A N 1
ATOM 1370 C CA . VAL A 1 197 ? -3.843 7.438 35.750 1.00 74.75 197 VAL A CA 1
ATOM 1371 C C . VAL A 1 197 ? -4.820 8.575 36.061 1.00 74.75 197 VAL A C 1
ATOM 1373 O O . VAL A 1 197 ? -4.926 9.509 35.273 1.00 74.75 197 VAL A O 1
ATOM 1376 N N . SER A 1 198 ? -5.513 8.533 37.209 1.00 85.94 198 SER A N 1
ATOM 1377 C CA . SER A 1 198 ? -6.437 9.589 37.667 1.00 85.94 198 SER A CA 1
ATOM 1378 C C . SER A 1 198 ? -7.444 10.001 36.591 1.00 85.94 198 SER A C 1
ATOM 1380 O O . SER A 1 198 ? -7.645 11.189 36.332 1.00 85.94 198 SER A O 1
ATOM 1382 N N . LYS A 1 199 ? -8.049 9.015 35.923 1.00 86.75 199 LYS A N 1
ATOM 1383 C CA . LYS A 1 199 ? -8.916 9.257 34.769 1.00 86.75 199 LYS A CA 1
ATOM 1384 C C . LYS A 1 199 ? -10.276 8.595 34.900 1.00 86.75 199 LYS A C 1
ATOM 1386 O O . LYS A 1 199 ? -10.455 7.616 35.625 1.00 86.75 199 LYS A O 1
ATOM 1391 N N . ILE A 1 200 ? -11.216 9.149 34.144 1.00 89.00 200 ILE A N 1
ATOM 1392 C CA . ILE A 1 200 ? -12.557 8.60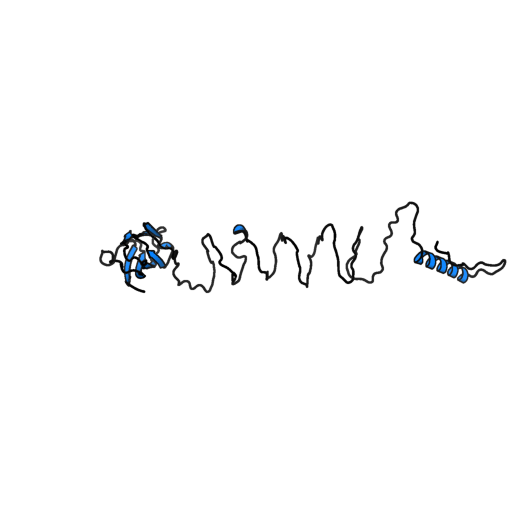7 33.958 1.00 89.00 200 ILE A CA 1
ATOM 1393 C C . ILE A 1 200 ? -12.532 7.725 32.716 1.00 89.00 200 ILE A C 1
ATOM 1395 O O . ILE A 1 200 ? -12.081 8.178 31.665 1.00 89.00 200 ILE A O 1
ATOM 1399 N N . PHE A 1 201 ? -13.047 6.502 32.810 1.00 89.06 201 PHE A N 1
ATOM 1400 C CA . PHE A 1 201 ? -13.301 5.678 31.630 1.00 89.06 201 PHE A CA 1
ATOM 1401 C C . PHE A 1 201 ? -14.734 5.153 31.613 1.00 89.06 201 PHE A C 1
ATOM 1403 O O . PHE A 1 201 ? -15.355 4.932 32.657 1.00 89.06 201 PHE A O 1
ATOM 1410 N N . ARG A 1 202 ? -15.270 4.959 30.404 1.00 92.06 202 ARG A N 1
ATOM 1411 C CA . ARG A 1 202 ? -16.659 4.528 30.191 1.00 92.06 202 ARG A CA 1
ATOM 1412 C C . ARG A 1 202 ? -16.732 3.175 29.506 1.00 92.06 202 ARG A C 1
ATOM 1414 O O . ARG A 1 202 ? -16.142 2.969 28.450 1.00 92.06 202 ARG A O 1
ATOM 1421 N N . LEU A 1 203 ? -17.515 2.263 30.059 1.00 92.00 203 LEU A N 1
ATOM 1422 C CA . LEU A 1 203 ? -17.752 0.949 29.470 1.00 92.00 203 LEU A CA 1
ATOM 1423 C C . LEU A 1 203 ? -19.217 0.833 29.071 1.00 92.00 203 LEU A C 1
ATOM 1425 O O . LEU A 1 203 ? -20.093 1.115 29.884 1.00 92.00 203 LEU A O 1
ATOM 1429 N N . ALA A 1 204 ? -19.482 0.381 27.848 1.00 92.69 204 ALA A N 1
ATOM 1430 C CA . ALA A 1 204 ? -20.817 -0.070 27.474 1.00 92.69 204 ALA A CA 1
ATOM 1431 C C . ALA A 1 204 ? -20.829 -1.596 27.384 1.00 92.69 204 ALA A C 1
ATOM 1433 O O . ALA A 1 204 ? -20.043 -2.182 26.637 1.00 92.69 204 ALA A O 1
ATOM 1434 N N . THR A 1 205 ? -21.718 -2.250 28.120 1.00 91.94 205 THR A N 1
ATOM 1435 C CA . THR A 1 205 ? -21.935 -3.697 28.003 1.00 91.94 205 THR A CA 1
ATOM 1436 C C . THR A 1 205 ? -23.270 -3.936 27.322 1.00 91.94 205 THR A C 1
ATOM 1438 O O . THR A 1 205 ? -24.311 -3.570 27.863 1.00 91.94 205 THR A O 1
ATOM 1441 N N . ALA A 1 206 ? -23.237 -4.507 26.124 1.00 90.19 206 ALA A N 1
ATOM 1442 C CA . ALA A 1 206 ? -24.419 -4.878 25.364 1.00 90.19 206 ALA A CA 1
ATOM 1443 C C . ALA A 1 206 ? -24.722 -6.361 25.572 1.00 90.19 206 ALA A C 1
ATOM 1445 O O . ALA A 1 206 ? -23.829 -7.197 25.436 1.00 90.19 206 ALA A O 1
ATOM 1446 N N . GLN A 1 207 ? -25.980 -6.677 25.850 1.00 88.56 207 GLN A N 1
ATOM 1447 C CA . GLN A 1 207 ? -26.431 -8.050 25.982 1.00 88.56 207 GLN A CA 1
ATOM 1448 C C . GLN A 1 207 ? -26.676 -8.683 24.625 1.00 88.56 207 GLN A C 1
ATOM 1450 O O . GLN A 1 207 ? -27.154 -8.037 23.687 1.00 88.56 207 GLN A O 1
ATOM 1455 N N . ASP A 1 208 ? -26.342 -9.963 24.517 1.00 83.38 208 ASP A N 1
ATOM 1456 C CA . ASP A 1 208 ? -26.727 -10.767 23.369 1.00 83.38 208 ASP A CA 1
ATOM 1457 C C . ASP A 1 208 ? -28.253 -10.955 23.272 1.00 83.38 208 ASP A C 1
ATOM 1459 O O . ASP A 1 208 ? -29.045 -10.425 24.057 1.00 83.38 208 ASP A O 1
ATOM 1463 N N . GLY A 1 209 ? -28.678 -11.705 22.254 1.00 82.06 209 GLY A N 1
ATOM 1464 C CA . GLY A 1 209 ? -30.089 -12.010 22.028 1.00 82.06 209 GLY A CA 1
ATOM 1465 C C . GLY A 1 209 ? -30.709 -12.972 23.049 1.00 82.06 209 GLY A C 1
ATOM 1466 O O . GLY A 1 209 ? -31.908 -13.218 22.956 1.00 82.06 209 GLY A O 1
ATOM 1467 N N . THR A 1 210 ? -29.941 -13.529 23.992 1.00 79.19 210 THR A N 1
ATOM 1468 C CA . THR A 1 210 ? -30.404 -14.609 24.883 1.00 79.19 210 THR A CA 1
ATOM 1469 C C . THR A 1 210 ? -30.771 -14.134 26.286 1.00 79.19 210 THR A C 1
ATOM 1471 O O . THR A 1 210 ? -31.541 -14.805 26.967 1.00 79.19 210 THR A O 1
ATOM 1474 N N . GLY A 1 211 ? -30.295 -12.957 26.710 1.00 66.06 211 GLY A N 1
ATOM 1475 C CA . GLY A 1 211 ? -30.783 -12.285 27.921 1.00 66.06 211 GLY A CA 1
ATOM 1476 C C . GLY A 1 211 ? -30.476 -12.995 29.252 1.00 66.06 211 GLY A C 1
ATOM 1477 O O . GLY A 1 211 ? -31.181 -12.801 30.239 1.00 66.06 211 GLY A O 1
ATOM 1478 N N . GLY A 1 212 ? -29.436 -13.830 29.298 1.00 64.69 212 GLY A N 1
ATOM 1479 C CA . GLY A 1 212 ? -29.099 -14.637 30.477 1.00 64.69 212 GLY A CA 1
ATOM 1480 C C . GLY A 1 212 ? -27.613 -14.629 30.816 1.00 64.69 212 GLY A C 1
ATOM 1481 O O . GLY A 1 212 ? -26.966 -15.669 30.746 1.00 64.69 212 GLY A O 1
ATOM 1482 N N . HIS A 1 213 ? -27.057 -13.475 31.175 1.00 74.25 213 HIS A N 1
ATOM 1483 C CA . HIS A 1 213 ? -25.645 -13.346 31.541 1.00 74.25 213 HIS A CA 1
ATOM 1484 C C . HIS A 1 213 ? -25.506 -12.807 32.967 1.00 74.25 213 HIS A C 1
ATOM 1486 O O . HIS A 1 213 ? -26.234 -11.923 33.418 1.00 74.25 213 HIS A O 1
ATOM 1492 N N . THR A 1 214 ? -24.503 -13.320 33.665 1.00 81.50 214 THR A N 1
ATOM 1493 C CA . THR A 1 214 ? -23.974 -12.691 34.870 1.00 81.50 214 THR A CA 1
ATOM 1494 C C . THR A 1 214 ? -22.800 -11.816 34.460 1.00 81.50 214 THR A C 1
ATOM 1496 O O . THR A 1 214 ? -21.858 -12.305 33.834 1.00 81.50 214 THR A O 1
ATOM 1499 N N . LEU A 1 215 ? -22.859 -10.533 34.809 1.00 87.62 215 LEU A N 1
ATOM 1500 C CA . LEU A 1 215 ? -21.738 -9.607 34.708 1.00 87.62 215 LEU A CA 1
ATOM 1501 C C . LEU A 1 215 ? -21.225 -9.340 36.119 1.00 87.62 215 LEU A C 1
ATOM 1503 O O . LEU A 1 215 ? -21.996 -8.954 36.995 1.00 87.62 215 LEU A O 1
ATOM 1507 N N . ASN A 1 216 ? -19.930 -9.548 36.327 1.00 90.94 216 ASN A N 1
ATOM 1508 C CA . ASN A 1 216 ? -19.258 -9.263 37.588 1.00 90.94 216 ASN A CA 1
ATOM 1509 C C . ASN A 1 216 ? -18.023 -8.401 37.328 1.00 90.94 216 ASN A C 1
ATOM 1511 O O . ASN A 1 216 ? -17.261 -8.703 36.410 1.00 90.94 216 ASN A O 1
ATOM 1515 N N . PHE A 1 217 ? -17.809 -7.370 38.144 1.00 91.00 217 PHE A N 1
ATOM 1516 C CA . PHE A 1 217 ? -16.605 -6.546 38.082 1.00 91.00 217 PHE A CA 1
ATOM 1517 C C . PHE A 1 217 ? -15.695 -6.824 39.272 1.00 91.00 217 PHE A C 1
ATOM 1519 O O . PHE A 1 217 ? -16.096 -6.663 40.424 1.00 91.00 217 PHE A O 1
ATOM 1526 N N . VAL A 1 218 ? -14.451 -7.200 38.991 1.00 91.12 218 VAL A N 1
ATOM 1527 C CA . VAL A 1 218 ? -13.426 -7.447 40.013 1.00 91.12 218 VAL A CA 1
ATOM 1528 C C . VAL A 1 218 ? -12.519 -6.224 40.135 1.00 91.12 218 VAL A C 1
ATOM 1530 O O . VAL A 1 218 ? -12.127 -5.641 39.124 1.00 91.12 218 VAL A O 1
ATOM 1533 N N . GLY A 1 219 ? -12.175 -5.853 41.373 1.00 88.50 219 GLY A N 1
ATOM 1534 C CA . GLY A 1 219 ? -11.292 -4.716 41.668 1.00 88.50 219 GLY A CA 1
ATOM 1535 C C . GLY A 1 219 ? -11.987 -3.351 41.672 1.00 88.50 219 GLY A C 1
ATOM 1536 O O . GLY A 1 219 ? -11.305 -2.331 41.688 1.00 88.50 219 GLY A O 1
ATOM 1537 N N . VAL A 1 220 ? -13.324 -3.331 41.656 1.00 93.44 220 VAL A N 1
ATOM 1538 C CA . VAL A 1 220 ? -14.132 -2.106 41.660 1.00 93.44 220 VAL A CA 1
ATOM 1539 C C . VAL A 1 220 ? -14.810 -1.917 43.009 1.00 93.44 220 VAL A C 1
ATOM 1541 O O . VAL A 1 220 ? -15.543 -2.791 43.473 1.00 93.44 220 VAL A O 1
ATOM 1544 N N . THR A 1 221 ? -14.622 -0.742 43.598 1.00 95.81 221 THR A N 1
ATOM 1545 C CA . THR A 1 221 ? -15.401 -0.268 44.741 1.00 95.81 221 THR A CA 1
ATOM 1546 C C . THR A 1 221 ? -16.604 0.515 44.222 1.00 95.81 221 THR A C 1
ATOM 1548 O O . THR A 1 221 ? -16.456 1.538 43.555 1.00 95.81 221 THR A O 1
ATOM 1551 N N . TRP A 1 222 ? -17.810 0.029 44.502 1.00 96.00 222 TRP A N 1
ATOM 1552 C CA . TRP A 1 222 ? -19.043 0.623 43.986 1.00 96.00 222 TRP A CA 1
ATOM 1553 C C . TRP A 1 222 ? -19.555 1.769 44.850 1.00 96.00 222 TRP A C 1
ATOM 1555 O O . TRP A 1 222 ? -19.507 1.708 46.081 1.00 96.00 222 TRP A O 1
ATOM 1565 N N . GLU A 1 223 ? -20.126 2.783 44.201 1.00 92.38 223 GLU A N 1
ATOM 1566 C CA . GLU A 1 223 ? -20.955 3.779 44.879 1.00 92.38 223 GLU A CA 1
ATOM 1567 C C . GLU A 1 223 ? -22.127 3.070 45.589 1.00 92.38 223 GLU A C 1
ATOM 1569 O O . GLU A 1 223 ? -22.897 2.344 44.964 1.00 92.38 223 GLU A O 1
ATOM 1574 N N . GLY A 1 224 ? -22.227 3.218 46.915 1.00 92.44 224 GLY A N 1
ATOM 1575 C CA . GLY A 1 224 ? -23.204 2.490 47.741 1.00 92.44 224 GLY A CA 1
ATOM 1576 C C . GLY A 1 224 ? -22.753 1.103 48.223 1.00 92.44 224 GLY A C 1
ATOM 1577 O O . GLY A 1 224 ? -23.523 0.413 48.886 1.00 92.44 224 GLY A O 1
ATOM 1578 N N . GLY A 1 225 ? -21.515 0.689 47.930 1.00 94.56 225 GLY A N 1
ATOM 1579 C CA . GLY A 1 225 ? -20.889 -0.523 48.476 1.00 94.56 225 GLY A CA 1
ATOM 1580 C C . GLY A 1 225 ? -21.328 -1.845 47.837 1.00 94.56 225 GLY A C 1
ATOM 1581 O O . GLY A 1 225 ? -20.754 -2.886 48.151 1.00 94.56 225 GLY A O 1
ATOM 1582 N N . VAL A 1 226 ? -22.302 -1.822 46.923 1.00 94.81 226 VAL A N 1
ATOM 1583 C CA . VAL A 1 226 ? -22.818 -3.009 46.224 1.00 94.81 226 VAL A CA 1
ATOM 1584 C C . VAL A 1 226 ? -22.844 -2.749 44.721 1.00 94.81 226 VAL A C 1
ATOM 1586 O O . VAL A 1 226 ? -23.199 -1.659 44.279 1.00 94.81 226 VAL A O 1
ATOM 1589 N N . MET A 1 227 ? -22.478 -3.757 43.926 1.00 94.31 227 MET A N 1
ATOM 1590 C CA . MET A 1 227 ? -22.545 -3.680 42.468 1.00 94.31 227 MET A CA 1
ATOM 1591 C C . MET A 1 227 ? -23.993 -3.468 41.990 1.00 94.31 227 MET A C 1
ATOM 1593 O O . MET A 1 227 ? -24.864 -4.264 42.346 1.00 94.31 227 MET A O 1
ATOM 1597 N N . PRO A 1 228 ? -24.266 -2.460 41.140 1.00 95.56 228 PRO A N 1
ATOM 1598 C CA . PRO A 1 228 ? -25.572 -2.308 40.511 1.00 95.56 228 PRO A CA 1
ATOM 1599 C C . PRO A 1 228 ? -25.932 -3.525 39.649 1.00 95.56 228 PRO A C 1
ATOM 1601 O O . PRO A 1 228 ? -25.121 -3.970 38.837 1.00 95.56 228 PRO A O 1
ATOM 1604 N N . THR A 1 229 ? -27.165 -4.025 39.773 1.00 93.88 229 THR A N 1
ATOM 1605 C CA . THR A 1 229 ? -27.660 -5.186 39.013 1.00 93.88 229 THR A CA 1
ATOM 1606 C C . THR A 1 229 ? -27.654 -4.915 37.502 1.00 93.88 229 THR A C 1
ATOM 1608 O O . THR A 1 229 ? -28.395 -4.033 37.059 1.00 93.88 229 THR A O 1
ATOM 1611 N N . PRO A 1 230 ? -26.880 -5.654 36.689 1.00 92.19 230 PRO A N 1
ATOM 1612 C CA . PRO A 1 230 ? -26.873 -5.516 35.230 1.00 92.19 230 PRO A CA 1
ATOM 1613 C C . PRO A 1 230 ? -28.252 -5.780 34.607 1.00 92.19 230 PRO A C 1
ATOM 1615 O O . PRO A 1 230 ? -29.053 -6.553 35.134 1.00 92.19 230 PRO A O 1
ATOM 1618 N N . THR A 1 231 ? -28.543 -5.150 33.469 1.00 92.19 231 THR A N 1
ATOM 1619 C CA . THR A 1 231 ? -29.730 -5.458 32.663 1.00 92.19 231 THR A CA 1
ATOM 1620 C C . THR A 1 231 ? -29.587 -6.856 32.089 1.00 92.19 231 THR A C 1
ATOM 1622 O O . THR A 1 231 ? -28.673 -7.092 31.309 1.00 92.19 231 THR A O 1
ATOM 1625 N N . ALA A 1 232 ? -30.532 -7.740 32.409 1.00 87.06 232 ALA A N 1
ATOM 1626 C CA . ALA A 1 232 ? -30.627 -9.071 31.813 1.00 87.06 232 ALA A CA 1
ATOM 1627 C C . ALA A 1 232 ? -31.419 -9.082 30.491 1.00 87.06 232 ALA A C 1
ATOM 1629 O O . ALA A 1 232 ? -31.433 -10.070 29.775 1.00 87.06 232 ALA A O 1
ATOM 1630 N N . THR A 1 233 ? -32.103 -7.998 30.125 1.00 90.44 233 THR A N 1
ATOM 1631 C CA . THR A 1 233 ? -32.921 -7.960 28.907 1.00 90.44 233 THR A CA 1
ATOM 1632 C C . THR A 1 233 ? -32.063 -8.089 27.643 1.00 90.44 233 THR A C 1
ATOM 1634 O O . THR A 1 233 ? -31.114 -7.333 27.438 1.00 90.44 233 THR A O 1
ATOM 1637 N N . ALA A 1 234 ? -32.434 -9.034 26.778 1.00 90.19 234 ALA A N 1
ATOM 1638 C CA . ALA A 1 234 ? -31.751 -9.303 25.519 1.00 90.19 234 ALA A CA 1
ATOM 1639 C C . ALA A 1 234 ? -31.630 -8.052 24.632 1.00 90.19 234 ALA A C 1
ATOM 1641 O O . ALA A 1 234 ? -32.579 -7.273 24.498 1.00 90.19 234 ALA A O 1
ATOM 1642 N N . GLY A 1 235 ? -30.460 -7.878 24.014 1.00 87.88 235 GLY A N 1
ATOM 1643 C CA . GLY A 1 235 ? -30.171 -6.780 23.089 1.00 87.88 235 GLY A CA 1
ATOM 1644 C C . GLY A 1 235 ? -30.023 -5.401 23.733 1.00 87.88 235 GLY A C 1
ATOM 1645 O O . GLY A 1 235 ? -29.947 -4.410 23.013 1.00 87.88 235 GLY A O 1
ATOM 1646 N N . ARG A 1 236 ? -30.003 -5.307 25.066 1.00 92.44 236 ARG A N 1
ATOM 1647 C CA . ARG A 1 236 ? -29.945 -4.024 25.775 1.00 92.44 236 ARG A CA 1
ATOM 1648 C C . ARG A 1 236 ? -28.533 -3.661 26.186 1.00 92.44 236 ARG A C 1
ATOM 1650 O O . ARG A 1 236 ? -27.700 -4.533 26.401 1.00 92.44 236 ARG A O 1
ATOM 1657 N N . THR A 1 237 ? -28.264 -2.366 26.297 1.00 92.81 237 THR A N 1
ATOM 1658 C CA . THR A 1 237 ? -26.949 -1.840 26.668 1.00 92.81 237 THR A CA 1
ATOM 1659 C C . THR A 1 237 ? -26.994 -1.151 28.027 1.00 92.81 237 THR A C 1
ATOM 1661 O O . THR A 1 237 ? -27.859 -0.311 28.283 1.00 92.81 237 THR A O 1
ATOM 1664 N N . ASP A 1 238 ? -26.016 -1.471 28.869 1.00 94.62 238 ASP A N 1
ATOM 1665 C CA . ASP A 1 238 ? -25.730 -0.761 30.111 1.00 94.62 238 ASP A CA 1
ATOM 1666 C C . ASP A 1 238 ? -24.480 0.088 29.968 1.00 94.62 238 ASP A C 1
ATOM 1668 O O . ASP A 1 238 ? -23.510 -0.322 29.327 1.00 94.62 238 ASP A O 1
ATOM 1672 N N . TRP A 1 239 ? -24.503 1.255 30.604 1.00 95.19 239 TRP A N 1
ATOM 1673 C CA . TRP A 1 239 ? -23.377 2.171 30.640 1.00 95.19 239 TRP A CA 1
ATOM 1674 C C . TRP A 1 239 ? -22.824 2.274 32.052 1.00 95.19 239 TRP A C 1
ATOM 1676 O O . TRP A 1 239 ? -23.543 2.554 33.017 1.00 95.19 239 TRP A O 1
ATOM 1686 N N . TRP A 1 240 ? -21.516 2.097 32.139 1.00 95.69 240 TRP A N 1
ATOM 1687 C CA . TRP A 1 240 ? -20.742 2.129 33.365 1.00 95.69 240 TRP A CA 1
ATOM 1688 C C . TRP A 1 240 ? -19.705 3.237 33.264 1.00 95.69 240 TRP A C 1
ATOM 1690 O O . TRP A 1 240 ? -19.112 3.451 32.202 1.00 95.69 240 TRP A O 1
ATOM 1700 N N . GLU A 1 241 ? -19.488 3.932 34.370 1.00 95.50 241 GLU A N 1
ATOM 1701 C CA . GLU A 1 241 ? -18.429 4.921 34.500 1.00 95.50 241 GLU A CA 1
ATOM 1702 C C . GLU A 1 241 ? -17.552 4.535 35.678 1.00 95.50 241 GLU A C 1
ATOM 1704 O O . GLU A 1 241 ? -18.044 4.143 36.741 1.00 95.50 241 GLU A O 1
ATOM 1709 N N . PHE A 1 242 ? -16.251 4.622 35.454 1.00 94.31 242 PHE A N 1
ATOM 1710 C CA . PHE A 1 242 ? -15.250 4.234 36.422 1.00 94.31 242 PHE A CA 1
ATOM 1711 C C . PHE A 1 242 ? -14.214 5.338 36.565 1.00 94.31 242 PHE A C 1
ATOM 1713 O O . PHE A 1 242 ? -13.853 5.995 35.585 1.00 94.31 242 PHE A O 1
ATOM 1720 N N . TRP A 1 243 ? -13.709 5.493 37.783 1.00 93.94 243 TRP A N 1
ATOM 1721 C CA . TRP A 1 243 ? -12.642 6.424 38.119 1.00 93.94 243 TRP A CA 1
ATOM 1722 C C . TRP A 1 243 ? -11.476 5.638 38.671 1.00 93.94 243 TRP A C 1
ATOM 1724 O O . TRP A 1 243 ? -11.583 5.006 39.722 1.00 93.94 243 TRP A O 1
ATOM 1734 N N . ASP A 1 244 ? -10.363 5.679 37.956 1.00 91.75 244 ASP A N 1
ATOM 1735 C CA . ASP A 1 244 ? -9.109 5.161 38.474 1.00 91.75 244 ASP A CA 1
ATOM 1736 C C . ASP A 1 244 ? -8.477 6.209 39.394 1.00 91.75 244 ASP A C 1
ATOM 1738 O O . ASP A 1 244 ? -8.339 7.374 39.019 1.00 91.75 244 ASP A O 1
ATOM 1742 N N . SER A 1 245 ? -8.114 5.799 40.605 1.00 88.88 245 SER A N 1
ATOM 1743 C CA . SER A 1 245 ? -7.473 6.639 41.613 1.00 88.88 245 SER A CA 1
ATOM 1744 C C . SER A 1 245 ? -6.371 5.848 42.320 1.00 88.88 245 SER A C 1
ATOM 1746 O O . SER A 1 245 ? -6.428 4.618 42.334 1.00 88.88 245 SER A O 1
ATOM 1748 N N . PRO A 1 246 ? -5.424 6.512 43.008 1.00 86.75 246 PRO A N 1
ATOM 1749 C CA . PRO A 1 246 ? -4.413 5.817 43.810 1.00 86.75 246 PRO A CA 1
ATOM 1750 C C . PRO A 1 246 ? -4.983 4.877 44.887 1.00 86.75 246 PRO A C 1
ATOM 1752 O O . PRO A 1 246 ? -4.267 4.013 45.384 1.00 86.75 246 PRO A O 1
ATOM 1755 N N . MET A 1 247 ? -6.257 5.040 45.266 1.00 87.50 247 MET A N 1
ATOM 1756 C CA . MET A 1 247 ? -6.947 4.197 46.251 1.00 87.50 247 MET A CA 1
ATOM 1757 C C . MET A 1 247 ? -7.669 2.994 45.619 1.00 87.50 247 MET A C 1
ATOM 1759 O O . MET A 1 247 ? -8.298 2.215 46.334 1.00 87.50 247 MET A O 1
ATOM 1763 N N . GLY A 1 248 ? -7.592 2.840 44.296 1.00 90.75 248 GLY A N 1
ATOM 1764 C CA . GLY A 1 248 ? -8.287 1.815 43.524 1.00 90.75 248 GLY A CA 1
ATOM 1765 C C . GLY A 1 248 ? -9.303 2.398 42.545 1.00 90.75 248 GLY A C 1
ATOM 1766 O O . GLY A 1 248 ? -9.399 3.615 42.353 1.00 90.75 248 GLY A O 1
ATOM 1767 N N . ILE A 1 249 ? -10.065 1.501 41.917 1.00 93.38 249 ILE A N 1
ATOM 1768 C CA . ILE A 1 249 ? -11.053 1.848 40.897 1.00 93.38 249 ILE A CA 1
ATOM 1769 C C . ILE A 1 249 ? -12.418 2.009 41.564 1.00 93.38 249 ILE A C 1
ATOM 1771 O O . ILE A 1 249 ? -12.952 1.066 42.149 1.00 93.38 249 ILE A O 1
ATOM 1775 N N . LEU A 1 250 ? -12.996 3.201 41.455 1.00 94.94 250 LEU A N 1
ATOM 1776 C CA . LEU A 1 250 ? -14.378 3.473 41.840 1.00 94.94 250 LEU A CA 1
ATOM 1777 C C . LEU A 1 250 ? -15.291 3.239 40.637 1.00 94.94 250 LEU A C 1
ATOM 1779 O O . LEU A 1 250 ? -14.901 3.538 39.509 1.00 94.94 250 LEU A O 1
ATOM 1783 N N . GLY A 1 251 ? -16.501 2.732 40.856 1.00 96.00 251 GLY A N 1
ATOM 1784 C CA . GLY A 1 251 ? -17.461 2.479 39.782 1.00 96.00 251 GLY A CA 1
ATOM 1785 C C . GLY A 1 251 ? -18.875 2.930 40.116 1.00 96.00 251 GLY A C 1
ATOM 1786 O O . GLY A 1 251 ? -19.333 2.805 41.255 1.00 96.00 251 GLY A O 1
ATOM 1787 N N . ARG A 1 252 ? -19.589 3.398 39.092 1.00 97.00 252 ARG A N 1
ATOM 1788 C CA . ARG A 1 252 ? -21.046 3.563 39.113 1.00 97.00 252 ARG A CA 1
ATOM 1789 C C . ARG A 1 252 ? -21.660 3.107 37.796 1.00 97.00 252 ARG A C 1
ATOM 1791 O O . ARG A 1 252 ? -21.005 3.055 36.754 1.00 97.00 252 ARG A O 1
ATOM 1798 N N . ARG A 1 253 ? -22.962 2.849 37.824 1.00 96.38 253 ARG A N 1
ATOM 1799 C CA . ARG A 1 253 ? -23.761 2.686 36.610 1.00 96.38 253 ARG A CA 1
ATOM 1800 C C . ARG A 1 253 ? -24.376 4.030 36.241 1.00 96.38 253 ARG A C 1
ATOM 1802 O O . ARG A 1 253 ? -25.109 4.600 37.040 1.00 96.38 253 ARG A O 1
ATOM 1809 N N . VAL A 1 254 ? -24.079 4.527 35.044 1.00 96.00 254 VAL A N 1
ATOM 1810 C CA . VAL A 1 254 ? -24.605 5.816 34.555 1.00 96.00 254 VAL A CA 1
ATOM 1811 C C . VAL A 1 254 ? -25.891 5.655 33.760 1.00 96.00 254 VAL A C 1
ATOM 1813 O O . VAL A 1 254 ? -26.661 6.602 33.639 1.00 96.00 254 VAL A O 1
ATOM 1816 N N . GLY A 1 255 ? -26.169 4.449 33.268 1.00 94.31 255 GLY A N 1
ATOM 1817 C CA . GLY A 1 255 ? -27.498 4.137 32.784 1.00 94.31 255 GLY A CA 1
ATOM 1818 C C . GLY A 1 255 ? -27.687 2.680 32.378 1.00 94.31 255 GLY A C 1
ATOM 1819 O O . GLY A 1 255 ? -26.756 1.870 32.372 1.00 94.31 255 GLY A O 1
ATOM 1820 N N . ALA A 1 256 ? -28.941 2.345 32.105 1.00 94.69 256 ALA A N 1
ATOM 1821 C CA . ALA A 1 256 ? -29.442 0.985 32.047 1.00 94.69 256 ALA A CA 1
ATOM 1822 C C . ALA A 1 256 ? -30.408 0.800 30.879 1.00 94.69 256 ALA A C 1
ATOM 1824 O O . ALA A 1 256 ? -31.198 1.699 30.595 1.00 94.69 256 ALA A O 1
ATOM 1825 N N . ASN A 1 257 ? -30.431 -0.402 30.303 1.00 91.19 257 ASN A N 1
ATOM 1826 C CA . ASN A 1 257 ? -31.517 -0.859 29.432 1.00 91.19 257 ASN A CA 1
ATOM 1827 C C . ASN A 1 257 ? -31.718 -0.025 28.143 1.00 91.19 257 ASN A C 1
ATOM 1829 O O . ASN A 1 257 ? -32.832 0.086 27.617 1.00 91.19 257 ASN A O 1
ATOM 1833 N N . TYR A 1 258 ? -30.641 0.555 27.609 1.00 92.06 258 TYR A N 1
ATOM 1834 C CA . TYR A 1 258 ? -30.699 1.297 26.348 1.00 92.06 258 TYR A CA 1
ATOM 1835 C C . TYR A 1 258 ? -30.810 0.357 25.149 1.00 92.06 258 TYR A C 1
ATOM 1837 O O . TYR A 1 258 ? -30.356 -0.788 25.208 1.00 92.06 258 TYR A O 1
ATOM 1845 N N . VAL A 1 259 ? -31.431 0.859 24.080 1.00 85.69 259 VAL A N 1
ATOM 1846 C CA . VAL A 1 259 ? -31.480 0.220 22.756 1.00 85.69 259 VAL A CA 1
ATOM 1847 C C . VAL A 1 259 ? -30.205 0.557 21.993 1.00 85.69 259 VAL A C 1
ATOM 1849 O O . VAL A 1 259 ? -29.813 1.744 22.035 1.00 85.69 259 VAL A O 1
#

Radius of gyration: 44.01 Å; chains: 1; bounding box: 83×35×130 Å

Foldseek 3Di:
DQDQPDQDDDDPPGDDDPVSVVVSVVSNVCSCVVPDPPPDPDDDDDDPPPPPPVDDPDDDPPPDDFDQDVVGTDDPDDDDDDPDDDDDDPDDDDDPDDDDDPDDPPDDPPDDPPDDDPPVNDDPPPDPDDDDDPDDDDDPDDDPPPDDPPPPPPDDPAPDPDEDEEEDEDQCVPTQEYEHEYDAEYEYEYDVVPAFPQHKHKYKYFYAQPLHYHYHYPFEQEDVRDDDDAGSHHGFIWMKMWTGDNVTIYIDTPDHGHD

Sequence (259 aa):
MALIPSLKTWADLEILTAADLNSNFDALRVALNSTGAFTDVARTWSATQTFNVAAFSGVVTAAVGLTVTAGGVTITAGGLTIAAGGADITGPVLVDGDVTATGDIDGNFIGTFNGTVPATSVTSGLFPGAYSFASTVAITGLLTVANQAGVSAGMYTVYSSADVSGPITLFVATFDGARRRLVGNTTITLSAQGGSVSKIFRLATAQDGTGGHTLNFVGVTWEGGVMPTPTATAGRTDWWEFWDSPMGILGRRVGANYV

pLDDT: mean 74.21, std 17.51, range [37.97, 97.0]

Organism: Gemmatimonas aurantiaca (strain DSM 14586 / JCM 11422 / NBRC 100505 / T-27) (NCBI:txid379066)